Protein AF-A0A8C3S1P1-F1 (afdb_monomer)

Foldseek 3Di:
DVVCVVVDDDQQVVVVCLQPPPFAAAEAEFDDAQLQAPPRHQPPNHDPHGRAQVSVCVVRVDDPVLEFAEEEEAEQWDWADDDGFDQFFDPDPVQVLLQVLVVQADPPPRHGITIGAAEVQVVVSSCVGHVHPYYDYPDPVSCVPPLFGAYFQWWDDPPDIHRHCDPNPPSNRTHGDDTDPSPPDPPPDDPPDDDDDPDPDGRRYYYYD

Solvent-accessible surface area (backbone atoms only — not comparable to full-atom values): 12438 Å² total; per-residue (Å²): 117,78,84,54,56,84,76,64,71,65,58,44,61,53,46,50,49,50,72,70,51,70,96,48,86,43,80,43,82,50,59,79,42,41,58,31,8,53,88,72,25,46,49,90,57,40,47,97,44,66,18,42,59,68,32,52,30,75,73,45,66,44,61,72,89,54,58,49,52,25,34,35,68,39,57,59,43,37,72,45,74,82,75,72,76,59,66,49,55,37,94,49,72,67,18,54,47,51,23,58,72,59,60,37,45,37,91,88,76,62,47,74,35,48,24,21,42,25,49,47,32,60,49,52,50,46,34,73,74,44,60,52,71,46,72,48,79,34,69,59,80,61,55,74,85,52,95,72,74,50,48,29,66,36,38,34,47,95,98,41,81,36,78,61,72,62,62,70,83,51,51,79,68,43,45,63,47,63,71,63,56,93,84,70,73,78,76,82,78,77,82,81,73,79,84,84,79,92,67,97,79,72,64,47,26,34,41,40,56

pLDDT: mean 80.29, std 22.78, range [23.17, 97.56]

Nearest PDB structures (foldseek):
  1j4b-assembly1_A  TM=9.737E-01  e=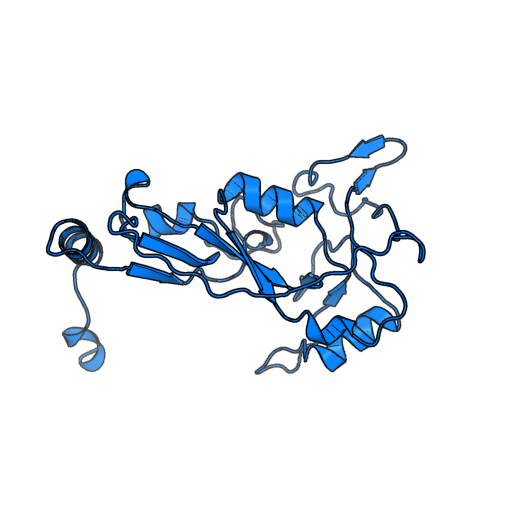7.078E-25  Mus musculus
  2v40-assembly1_A-2  TM=9.750E-01  e=1.210E-23  Homo sapiens
  5i33-assembly1_A  TM=9.768E-01  e=9.712E-19  Cryptococcus neoformans H99
  5i34-assembly1_B  TM=9.693E-01  e=6.051E-18  Cryptococcus neoformans H99
  3r7t-assembly1_A  TM=9.797E-01  e=5.506E-17  Campylobacter jejuni subsp. jejuni NCTC 11168 = ATCC 700819

Organism: Chelydra serpentina (NCBI:txid8475)

InterPro domains:
  IPR001114 Adenylosuccinate synthetase [MF_00011] (1-209)
  IPR001114 Adenylosuccinate synthetase [PF00709] (4-168)
  IPR001114 Adenylosuccinate synthetase [PTHR11846] (4-172)
  IPR001114 Adenylosuccinate synthetase [SM00788] (1-189)
  IPR027417 P-loop containing nucleoside triphosphate hydrolase [SSF52540] (4-169)
  IPR042109 Adenylosuccinate synthetase, domain 1 [G3DSA:3.40.440.10] (3-73)
  IPR042111 Adenylosuccinate synthetase, domain 3 [G3DSA:3.90.170.10] (74-198)

Secondary structure (DSSP, 8-state):
-TTTGGG---HHHHHHHHHHSS---EEEE--S-GGG-TTTSSTTSS-SS--STHHHHHHHT--GGGEEEEEEEEESSEEE-SSS--TTB--SHHHHHHHHHTT-B-TTT-PBPEEE-EEHHHHHHHHHHH--SEEEEE-GGGGTT-S---EE-EEEETTEEE-SPPPTTTGGGPEEE-PPPTT----------------S---SEEEE-

Structure (mmCIF, N/CA/C/O backbone):
data_AF-A0A8C3S1P1-F1
#
_entry.id   AF-A0A8C3S1P1-F1
#
loop_
_atom_site.group_PDB
_atom_site.id
_atom_site.type_symbol
_atom_site.label_atom_id
_atom_site.label_alt_id
_atom_site.label_comp_id
_atom_site.label_asym_id
_atom_site.label_entity_id
_atom_site.label_seq_id
_atom_site.pdbx_PDB_ins_code
_atom_site.Cartn_x
_atom_site.Cartn_y
_atom_site.Cartn_z
_atom_site.occupancy
_atom_site.B_iso_or_equiv
_atom_site.auth_seq_id
_atom_site.auth_comp_id
_atom_site.auth_asym_id
_atom_site.auth_atom_id
_atom_site.pdbx_PDB_model_num
ATOM 1 N N . ALA A 1 1 ? -15.774 28.474 9.587 1.00 60.44 1 ALA A N 1
ATOM 2 C CA . ALA A 1 1 ? -15.945 27.679 10.825 1.00 60.44 1 ALA A CA 1
ATOM 3 C C . ALA A 1 1 ? -17.323 27.005 10.936 1.00 60.44 1 ALA A C 1
ATOM 5 O O . ALA A 1 1 ? -17.370 25.839 11.298 1.00 60.44 1 ALA A O 1
ATOM 6 N N . LEU A 1 2 ? -18.438 27.679 10.604 1.00 70.38 2 LEU A N 1
ATOM 7 C CA . LEU A 1 2 ? -19.799 27.142 10.813 1.00 70.38 2 LEU A CA 1
ATOM 8 C C . LEU A 1 2 ? -20.164 25.887 9.990 1.00 70.38 2 LEU A C 1
ATOM 10 O O . LEU A 1 2 ? -20.960 25.092 10.469 1.00 70.38 2 LEU A O 1
ATOM 14 N N . LEU A 1 3 ? -19.569 25.672 8.809 1.00 90.12 3 LEU A N 1
ATOM 15 C CA . LEU A 1 3 ? -19.918 24.540 7.930 1.00 90.12 3 LEU A CA 1
ATOM 16 C C . LEU A 1 3 ? -19.444 23.169 8.439 1.00 90.12 3 LEU A C 1
ATOM 18 O O . LEU A 1 3 ? -20.088 22.166 8.162 1.00 90.12 3 LEU A O 1
ATOM 22 N N . VAL A 1 4 ? -18.334 23.116 9.182 1.00 93.56 4 VAL A N 1
ATOM 23 C CA . VAL A 1 4 ? -17.761 21.844 9.667 1.00 93.56 4 VAL A CA 1
ATOM 24 C C . VAL A 1 4 ? -18.334 21.468 11.034 1.00 93.56 4 VAL A C 1
ATOM 26 O O . VAL A 1 4 ? -18.426 20.294 11.368 1.00 93.56 4 VAL A O 1
ATOM 29 N N . LYS A 1 5 ? -18.792 22.454 11.818 1.00 93.50 5 LYS A N 1
ATOM 30 C CA . LYS A 1 5 ? -19.313 22.250 13.178 1.00 93.50 5 LYS A CA 1
ATOM 31 C C . LYS A 1 5 ? -20.366 21.125 13.292 1.00 93.50 5 LYS A C 1
ATOM 33 O O . LYS A 1 5 ? -20.263 20.375 14.255 1.00 93.50 5 LYS A O 1
ATOM 38 N N . PRO A 1 6 ? -21.322 20.950 12.355 1.00 95.00 6 PRO A N 1
ATOM 39 C CA . PRO A 1 6 ? -22.323 19.882 12.446 1.00 95.00 6 PRO A CA 1
ATOM 40 C C . PRO A 1 6 ? -21.773 18.461 12.264 1.00 95.00 6 PRO A C 1
ATOM 42 O O . PRO A 1 6 ? -22.448 17.511 12.643 1.00 95.00 6 PRO A O 1
ATOM 45 N N . VAL A 1 7 ? -20.584 18.300 11.670 1.00 94.56 7 VAL A N 1
ATOM 46 C CA . VAL A 1 7 ? -19.981 16.981 11.395 1.00 94.56 7 VAL A CA 1
ATOM 47 C C . VAL A 1 7 ? -18.844 16.623 12.357 1.00 94.56 7 VAL A C 1
ATOM 49 O O . VAL A 1 7 ? -18.338 15.503 12.315 1.00 94.56 7 VAL A O 1
ATOM 52 N N . VAL A 1 8 ? -18.443 17.549 13.236 1.00 95.62 8 VAL A N 1
ATOM 53 C CA . VAL A 1 8 ? -17.445 17.282 14.281 1.00 95.62 8 VAL A CA 1
ATOM 54 C C . VAL A 1 8 ? -18.084 16.471 15.403 1.00 95.62 8 VAL A C 1
ATOM 56 O O . VAL A 1 8 ? -19.147 16.817 15.912 1.00 95.62 8 VAL A O 1
ATOM 59 N N . ARG A 1 9 ? -17.392 15.415 15.824 1.00 96.00 9 ARG A N 1
ATOM 60 C CA . ARG A 1 9 ? -17.743 14.570 16.969 1.00 96.00 9 ARG A CA 1
ATOM 61 C C . ARG A 1 9 ? -16.478 14.013 17.607 1.00 96.00 9 ARG A C 1
ATOM 63 O O . ARG A 1 9 ? -15.417 14.041 16.983 1.00 96.00 9 ARG A O 1
ATOM 70 N N . ASP A 1 10 ? -16.606 13.481 18.816 1.00 97.38 10 ASP A N 1
ATOM 71 C CA . ASP A 1 10 ? -15.544 12.681 19.420 1.00 97.38 10 ASP A CA 1
ATOM 72 C C . ASP A 1 10 ? -15.359 11.390 18.607 1.00 97.38 10 ASP A C 1
ATOM 74 O O . ASP A 1 10 ? -16.264 10.556 18.524 1.00 97.38 10 ASP A O 1
ATOM 78 N N . GLY A 1 11 ? -14.207 11.262 17.946 1.00 96.75 11 GLY A N 1
ATOM 79 C CA . GLY A 1 11 ? -13.914 10.128 17.073 1.00 96.75 11 GLY A CA 1
ATOM 80 C C . GLY A 1 11 ? -13.742 8.813 17.832 1.00 96.75 11 GLY A C 1
ATOM 81 O O . GLY A 1 11 ? -14.206 7.781 17.353 1.00 96.75 11 GLY A O 1
ATOM 82 N N . VAL A 1 12 ? -13.138 8.850 19.023 1.00 97.25 12 VAL A N 1
ATOM 83 C CA . VAL A 1 12 ? -12.859 7.651 19.824 1.00 97.25 12 VAL A CA 1
ATOM 84 C C . VAL A 1 12 ? -14.159 7.085 20.378 1.00 97.25 12 VAL A C 1
ATOM 86 O O . VAL A 1 12 ? -14.427 5.896 20.218 1.00 97.25 12 VAL A O 1
ATOM 89 N N . TYR A 1 13 ? -15.008 7.934 20.962 1.00 96.88 13 TYR A N 1
ATOM 90 C CA . TYR A 1 13 ? -16.316 7.511 21.458 1.00 96.88 13 TYR A CA 1
ATOM 91 C C . TYR A 1 13 ? -17.209 7.009 20.319 1.00 96.88 13 TYR A C 1
ATOM 93 O O . TYR A 1 13 ? -17.817 5.948 20.438 1.00 96.88 13 TYR A O 1
ATOM 101 N N . PHE A 1 14 ? -17.214 7.705 19.176 1.00 95.88 14 PHE A N 1
ATOM 102 C CA . PHE A 1 14 ? -17.955 7.264 17.995 1.00 95.88 14 PHE A CA 1
ATOM 103 C C . PHE A 1 14 ? -17.529 5.864 17.526 1.00 95.88 14 PHE A C 1
ATOM 105 O O . PHE A 1 14 ? -18.382 5.025 17.225 1.00 95.88 14 PHE A O 1
ATOM 112 N N . MET A 1 15 ? -16.221 5.597 17.470 1.00 95.75 15 MET A N 1
ATOM 113 C CA . MET A 1 15 ? -15.704 4.278 17.105 1.00 95.75 15 MET A CA 1
ATOM 114 C C . MET A 1 15 ? -16.027 3.230 18.169 1.00 95.75 15 MET A C 1
ATOM 116 O O . MET A 1 15 ? -16.447 2.128 17.823 1.00 95.75 15 MET A O 1
ATOM 120 N N . TYR A 1 16 ? -15.912 3.569 19.454 1.00 95.06 16 TYR A N 1
ATOM 121 C CA . TYR A 1 16 ? -16.273 2.676 20.552 1.00 95.06 16 TYR A CA 1
ATOM 122 C C . TYR A 1 16 ? -17.744 2.242 20.477 1.00 95.06 16 TYR A C 1
ATOM 124 O O . TYR A 1 16 ? -18.025 1.043 20.521 1.00 95.06 16 TYR A O 1
ATOM 132 N N . GLU A 1 17 ? -18.675 3.181 20.283 1.00 95.25 17 GLU A N 1
ATOM 133 C CA . GLU A 1 17 ? -20.099 2.879 20.093 1.00 95.25 17 GLU A CA 1
ATOM 134 C C . GLU A 1 17 ? -20.350 2.047 18.831 1.00 95.25 17 GLU A C 1
ATOM 136 O O . GLU A 1 17 ? -21.183 1.140 18.835 1.00 95.25 17 GLU A O 1
ATOM 141 N N . ALA A 1 18 ? -19.633 2.330 17.739 1.00 93.81 18 ALA A N 1
ATOM 142 C CA . ALA A 1 18 ? -19.760 1.563 16.505 1.00 93.81 18 ALA A CA 1
ATOM 143 C C . ALA A 1 18 ? -19.292 0.107 16.659 1.00 93.81 18 ALA A C 1
ATOM 145 O O . ALA A 1 18 ? -19.850 -0.767 15.999 1.00 93.81 18 ALA A O 1
ATOM 146 N N . LEU A 1 19 ? -18.304 -0.145 17.522 1.00 93.25 19 LEU A N 1
ATOM 147 C CA . LEU A 1 19 ? -17.751 -1.473 17.792 1.00 93.25 19 LEU A CA 1
ATOM 148 C C . LEU A 1 19 ? -18.575 -2.287 18.803 1.00 93.25 19 LEU A C 1
ATOM 150 O O . LEU A 1 19 ? -18.641 -3.506 18.669 1.00 93.25 19 LEU A O 1
ATOM 154 N N . HIS A 1 20 ? -19.176 -1.637 19.806 1.00 92.62 20 HIS A N 1
ATOM 155 C CA . HIS A 1 20 ? -19.859 -2.309 20.928 1.00 92.62 20 HIS A CA 1
ATOM 156 C C . HIS A 1 20 ? -21.391 -2.244 20.862 1.00 92.62 20 HIS A C 1
ATOM 158 O O . HIS A 1 20 ? -22.068 -2.901 21.651 1.00 92.62 20 HIS A O 1
ATOM 164 N N . GLY A 1 21 ? -21.941 -1.428 19.962 1.00 89.50 21 GLY A N 1
ATOM 165 C CA . GLY A 1 21 ? -23.376 -1.326 19.729 1.00 89.50 21 GLY A CA 1
ATOM 166 C C . GLY A 1 21 ? -23.921 -2.481 18.888 1.00 89.50 21 GLY A C 1
ATOM 167 O O . GLY A 1 21 ? -23.481 -3.626 18.976 1.00 89.50 21 GLY A O 1
ATOM 168 N N . SER A 1 22 ? -24.906 -2.182 18.039 1.00 88.00 22 SER A N 1
ATOM 169 C CA . SER A 1 22 ? -25.387 -3.165 17.068 1.00 88.00 22 SER A CA 1
ATOM 170 C C . SER A 1 22 ? -24.262 -3.583 16.107 1.00 88.00 22 SER A C 1
ATOM 172 O O . SER A 1 22 ? -23.431 -2.742 15.755 1.00 88.00 22 SER A O 1
ATOM 174 N N . PRO A 1 23 ? -24.236 -4.848 15.644 1.00 83.19 23 PRO A N 1
ATOM 175 C CA . PRO A 1 23 ? -23.216 -5.317 14.713 1.00 83.19 23 PRO A CA 1
ATOM 176 C C . PRO A 1 23 ? -23.131 -4.428 13.469 1.00 83.19 23 PRO A C 1
ATOM 178 O O . PRO A 1 23 ? -24.100 -4.283 12.719 1.00 83.19 23 PRO A O 1
ATOM 181 N N . LYS A 1 24 ? -21.956 -3.836 13.245 1.00 89.75 24 LYS A N 1
ATOM 182 C CA . LYS A 1 24 ? -21.644 -3.004 12.079 1.00 89.75 24 LYS A CA 1
ATOM 183 C C . LYS A 1 24 ? -20.445 -3.576 11.340 1.00 89.75 24 LYS A C 1
ATOM 185 O O . LYS A 1 24 ? -19.565 -4.179 11.939 1.00 89.75 24 LYS A O 1
ATOM 190 N N . LYS A 1 25 ? -20.408 -3.359 10.026 1.00 92.94 25 LYS A N 1
ATOM 191 C CA . LYS A 1 25 ? -19.225 -3.623 9.202 1.00 92.94 25 LYS A CA 1
ATOM 192 C C . LYS A 1 25 ? -18.515 -2.301 8.965 1.00 92.94 25 LYS A C 1
ATOM 194 O O . LYS A 1 25 ? -19.110 -1.389 8.392 1.00 92.94 25 LYS A O 1
ATOM 199 N N . ILE A 1 26 ? -17.274 -2.198 9.420 1.00 95.00 26 ILE A N 1
ATOM 200 C CA . ILE A 1 26 ? -16.452 -0.997 9.282 1.00 95.00 26 ILE A CA 1
ATOM 201 C C . ILE A 1 26 ? -15.322 -1.313 8.305 1.00 95.00 26 ILE A C 1
ATOM 203 O O . ILE A 1 26 ? -14.584 -2.277 8.496 1.00 95.00 26 ILE A O 1
ATOM 207 N N . LEU A 1 27 ? -15.192 -0.500 7.259 1.00 96.62 27 LEU A N 1
ATOM 208 C CA . LEU A 1 27 ? -14.068 -0.550 6.330 1.00 96.62 27 LEU A CA 1
ATOM 209 C C . LEU A 1 27 ? -13.193 0.679 6.555 1.00 96.62 27 LEU A C 1
ATOM 211 O O . LEU A 1 27 ? -13.703 1.798 6.592 1.00 96.62 27 LEU A O 1
ATOM 215 N N . ILE A 1 28 ? -11.892 0.457 6.690 1.00 96.75 28 ILE A N 1
ATOM 216 C CA . ILE A 1 28 ? -10.893 1.507 6.839 1.00 96.75 28 ILE A CA 1
ATOM 217 C C . ILE A 1 28 ? -10.066 1.570 5.566 1.00 96.75 28 ILE A C 1
ATOM 219 O O . ILE A 1 28 ? -9.477 0.577 5.138 1.00 96.75 28 ILE A O 1
ATOM 223 N N . GLU A 1 29 ? -10.016 2.764 4.993 1.00 97.31 29 GLU A N 1
ATOM 224 C CA . GLU A 1 29 ? -9.145 3.095 3.877 1.00 97.31 29 GLU A CA 1
ATOM 225 C C . GLU A 1 29 ? -7.788 3.560 4.413 1.00 97.31 29 GLU A C 1
ATOM 227 O O . GLU A 1 29 ? -7.693 4.579 5.102 1.00 97.31 29 GLU A O 1
ATOM 232 N N . GLY A 1 30 ? -6.736 2.797 4.122 1.00 94.00 30 GLY A N 1
ATOM 233 C CA . GLY A 1 30 ? -5.364 3.213 4.369 1.00 94.00 30 GLY A CA 1
ATOM 234 C C . GLY A 1 30 ? -4.944 4.331 3.420 1.00 94.00 30 GLY A C 1
ATOM 235 O O . GLY A 1 30 ? -5.351 4.386 2.260 1.00 94.00 30 GLY A O 1
ATOM 236 N N . ALA A 1 31 ? -4.097 5.227 3.919 1.00 92.44 31 ALA A N 1
ATOM 237 C CA . ALA A 1 31 ? -3.474 6.262 3.108 1.00 92.44 31 ALA A CA 1
ATOM 238 C C . ALA A 1 31 ? -2.055 5.843 2.710 1.00 92.44 31 ALA A C 1
ATOM 240 O O . ALA A 1 31 ? -1.273 5.385 3.545 1.00 92.44 31 ALA A O 1
ATOM 241 N N . ASN A 1 32 ? -1.697 6.102 1.450 1.00 93.75 32 ASN A N 1
ATOM 242 C CA . ASN A 1 32 ? -0.411 5.736 0.852 1.00 93.75 32 ASN A CA 1
ATOM 243 C C . ASN A 1 32 ? -0.157 4.212 0.923 1.00 93.75 32 ASN A C 1
ATOM 245 O O . ASN A 1 32 ? -1.098 3.435 0.909 1.00 93.75 32 ASN A O 1
ATOM 249 N N . ALA A 1 33 ? 1.107 3.781 0.887 1.00 93.88 33 ALA A N 1
ATOM 250 C CA . ALA A 1 33 ? 1.498 2.372 0.874 1.00 93.88 33 ALA A CA 1
ATOM 251 C C . ALA A 1 33 ? 2.555 2.104 1.950 1.00 93.88 33 ALA A C 1
ATOM 253 O O . ALA A 1 33 ? 3.283 3.022 2.334 1.00 93.88 33 ALA A O 1
ATOM 254 N N . ALA A 1 34 ? 2.716 0.843 2.359 1.00 93.50 34 ALA A N 1
ATOM 255 C CA . ALA A 1 34 ? 3.641 0.433 3.424 1.00 93.50 34 ALA A CA 1
ATOM 256 C C . ALA A 1 34 ? 5.082 0.964 3.255 1.00 93.50 34 ALA A C 1
ATOM 258 O O . ALA A 1 34 ? 5.703 1.389 4.220 1.00 93.50 34 ALA A O 1
ATOM 259 N N . LEU A 1 35 ? 5.612 1.031 2.026 1.00 92.06 35 LEU A N 1
ATOM 260 C CA . LEU A 1 35 ? 6.971 1.546 1.780 1.00 92.06 35 LEU A CA 1
ATOM 261 C C . LEU A 1 35 ? 7.121 3.077 1.894 1.00 92.06 35 LEU A C 1
ATOM 263 O O . LEU A 1 35 ? 8.232 3.605 1.755 1.00 92.06 35 LEU A O 1
ATOM 267 N N . LEU A 1 36 ? 6.019 3.791 2.112 1.00 94.06 36 LEU A N 1
ATOM 268 C CA . LEU A 1 36 ? 5.994 5.214 2.436 1.00 94.06 36 LEU A CA 1
ATOM 269 C C . LEU A 1 36 ? 5.746 5.459 3.927 1.00 94.06 36 LEU A C 1
ATOM 271 O O . LEU A 1 36 ? 5.704 6.619 4.313 1.00 94.06 36 LEU A O 1
ATOM 275 N N . ASP A 1 37 ? 5.609 4.416 4.744 1.00 95.44 37 ASP A N 1
ATOM 276 C CA . ASP A 1 37 ? 5.463 4.536 6.194 1.00 95.44 37 ASP A CA 1
ATOM 277 C C . ASP A 1 37 ? 6.687 5.228 6.822 1.00 95.44 37 ASP A C 1
ATOM 279 O O . ASP A 1 37 ? 7.819 5.041 6.364 1.00 95.44 37 ASP A O 1
ATOM 283 N N . ILE A 1 38 ? 6.464 6.040 7.855 1.00 95.19 38 ILE A N 1
ATOM 284 C CA . ILE A 1 38 ? 7.529 6.786 8.534 1.00 95.19 38 ILE A CA 1
ATOM 285 C C . ILE A 1 38 ? 8.574 5.877 9.200 1.00 95.19 38 ILE A C 1
ATOM 287 O O . ILE A 1 38 ? 9.763 6.198 9.157 1.00 95.19 38 ILE A O 1
ATOM 291 N N . ASP A 1 39 ? 8.151 4.740 9.754 1.00 94.06 39 ASP A N 1
ATOM 292 C CA . ASP A 1 39 ? 9.010 3.824 10.509 1.00 94.06 39 ASP A CA 1
ATOM 293 C C . ASP A 1 39 ? 9.523 2.676 9.636 1.00 94.06 39 ASP A C 1
ATOM 295 O O . ASP A 1 39 ? 10.677 2.260 9.744 1.00 94.06 39 ASP A O 1
ATOM 299 N N . PHE A 1 40 ? 8.663 2.170 8.749 1.00 93.56 40 PHE A N 1
ATOM 300 C CA . PHE A 1 40 ? 8.925 0.945 7.984 1.00 93.56 40 PHE A CA 1
ATOM 301 C C . PHE A 1 40 ? 9.153 1.177 6.488 1.00 93.56 40 PHE A C 1
ATOM 303 O O . PHE A 1 40 ? 9.342 0.231 5.723 1.00 93.56 40 PHE A O 1
ATOM 310 N N . GLY A 1 41 ? 9.088 2.430 6.040 1.00 89.94 41 GLY A N 1
ATOM 311 C CA . GLY A 1 41 ? 9.173 2.764 4.630 1.00 89.94 41 GLY A CA 1
ATOM 312 C C . GLY A 1 41 ? 10.598 2.803 4.084 1.00 89.94 41 GLY A C 1
ATOM 313 O O . GLY A 1 41 ? 11.513 2.133 4.543 1.00 89.94 41 GLY A O 1
ATOM 314 N N . THR A 1 42 ? 10.825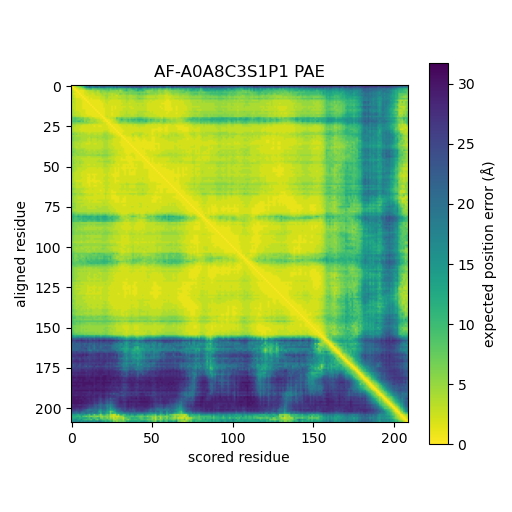 3.639 3.072 1.00 88.12 42 THR A N 1
ATOM 315 C CA . THR A 1 42 ? 12.155 3.889 2.482 1.00 88.12 42 THR A CA 1
ATOM 316 C C . THR A 1 42 ? 12.709 5.270 2.852 1.00 88.12 42 THR A C 1
ATOM 318 O O . THR A 1 42 ? 13.121 6.050 1.993 1.00 88.12 42 THR A O 1
ATOM 321 N N . TYR A 1 43 ? 12.705 5.575 4.152 1.00 87.69 43 TYR A N 1
ATOM 322 C CA . TYR A 1 43 ? 13.292 6.752 4.798 1.00 87.69 43 TYR A CA 1
ATOM 323 C C . TYR A 1 43 ? 14.659 7.123 4.196 1.00 87.69 43 TYR A C 1
ATOM 325 O O . TYR A 1 43 ? 15.504 6.244 3.985 1.00 87.69 43 TYR A O 1
ATOM 333 N N . PRO A 1 44 ? 14.899 8.419 3.921 1.00 91.25 44 PRO A N 1
ATOM 334 C CA . PRO A 1 44 ? 14.037 9.565 4.250 1.00 91.25 44 PRO A CA 1
ATOM 335 C C . PRO A 1 44 ? 12.903 9.828 3.243 1.00 91.25 44 PRO A C 1
ATOM 337 O O . PRO A 1 44 ? 12.202 10.826 3.355 1.00 91.25 44 PRO A O 1
ATOM 340 N N . PHE A 1 45 ? 12.707 8.968 2.241 1.00 90.50 45 PHE A N 1
ATOM 341 C CA . PHE A 1 45 ? 11.747 9.186 1.152 1.00 90.50 45 PHE A CA 1
ATOM 342 C C . PHE A 1 45 ? 10.376 8.572 1.464 1.00 90.50 45 PHE A C 1
ATOM 344 O O . PHE A 1 45 ? 9.904 7.683 0.753 1.00 90.50 45 PHE A O 1
ATOM 351 N N . VAL A 1 46 ? 9.776 9.035 2.558 1.00 93.12 46 VAL A N 1
ATOM 352 C CA . VAL A 1 46 ? 8.534 8.523 3.160 1.00 93.12 46 VAL A CA 1
ATOM 353 C C . VAL A 1 46 ? 7.569 9.668 3.468 1.00 93.12 46 VAL A C 1
ATOM 355 O O . VAL A 1 46 ? 7.931 10.839 3.341 1.00 93.12 46 VAL A O 1
ATOM 358 N N . THR A 1 47 ? 6.332 9.343 3.843 1.00 93.88 47 THR A N 1
ATOM 359 C CA . THR A 1 47 ? 5.426 10.304 4.483 1.00 93.88 47 THR A CA 1
ATOM 360 C C . THR A 1 47 ? 5.718 10.388 5.984 1.00 93.88 47 THR A C 1
ATOM 362 O O . THR A 1 47 ? 6.420 9.553 6.544 1.00 93.88 47 THR A O 1
ATOM 365 N N . SER A 1 48 ? 5.184 11.410 6.648 1.00 95.56 48 SER A N 1
ATOM 366 C CA . SER A 1 48 ? 5.323 11.639 8.090 1.00 95.56 48 SER 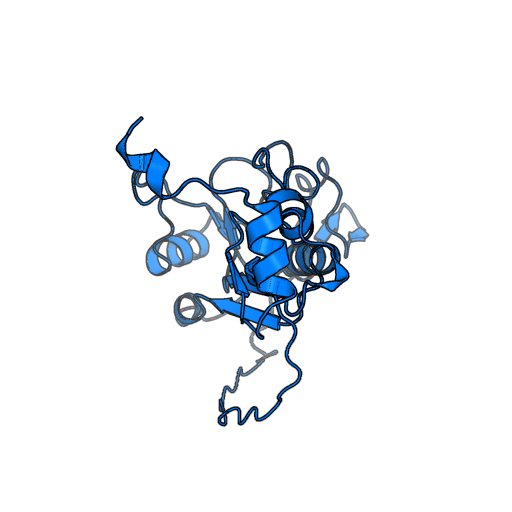A CA 1
ATOM 367 C C . SER A 1 48 ? 4.247 10.927 8.922 1.00 95.56 48 SER A C 1
ATOM 369 O O . SER A 1 48 ? 3.885 11.407 9.993 1.00 95.56 48 SER A O 1
ATOM 371 N N . SER A 1 49 ? 3.670 9.845 8.405 1.00 95.44 49 SER A N 1
ATOM 372 C CA . SER A 1 49 ? 2.558 9.118 9.021 1.00 95.44 49 SER A CA 1
ATOM 373 C C . SER A 1 49 ? 2.768 7.613 8.918 1.00 95.44 49 SER A C 1
ATOM 375 O O . SER A 1 49 ? 3.482 7.141 8.031 1.00 95.44 49 SER A O 1
ATOM 377 N N . ASN A 1 50 ? 2.097 6.859 9.786 1.00 97.06 50 ASN A N 1
ATOM 378 C CA . ASN A 1 50 ? 2.035 5.410 9.660 1.00 97.06 50 ASN A CA 1
ATOM 379 C C . ASN A 1 50 ? 0.986 5.025 8.611 1.00 97.06 50 ASN A C 1
ATOM 381 O O . ASN A 1 50 ? -0.186 5.379 8.722 1.00 97.06 50 ASN A O 1
ATOM 385 N N . CYS A 1 51 ? 1.436 4.316 7.583 1.00 96.62 51 CYS A N 1
ATOM 386 C CA . CYS A 1 51 ? 0.632 3.808 6.468 1.00 96.62 51 CYS A CA 1
ATOM 387 C C . CYS A 1 51 ? 0.340 2.311 6.612 1.00 96.62 51 CYS A C 1
ATOM 389 O O . CYS A 1 51 ? -0.266 1.700 5.739 1.00 96.62 51 CYS A O 1
ATOM 391 N N . THR A 1 52 ? 0.827 1.712 7.692 1.00 97.19 52 THR A N 1
ATOM 392 C CA . THR A 1 52 ? 0.669 0.301 8.026 1.00 97.19 52 THR A CA 1
ATOM 393 C C . THR A 1 52 ? -0.526 0.081 8.954 1.00 97.19 52 THR A C 1
ATOM 395 O O . THR A 1 52 ? -1.099 1.032 9.491 1.00 97.19 52 THR A O 1
ATOM 398 N N . VAL A 1 53 ? -0.907 -1.180 9.177 1.00 97.06 53 VAL A N 1
ATOM 399 C CA . VAL A 1 53 ? -2.066 -1.573 9.996 1.00 97.06 53 VAL A CA 1
ATOM 400 C C . VAL A 1 53 ? -2.021 -0.985 11.411 1.00 97.06 53 VAL A C 1
ATOM 402 O O . VAL A 1 53 ? -3.062 -0.675 11.978 1.00 97.06 53 VAL A O 1
ATOM 405 N N . GLY A 1 54 ? -0.830 -0.733 11.966 1.00 96.81 54 GLY A N 1
ATOM 406 C CA . GLY A 1 54 ? -0.683 -0.060 13.262 1.00 96.81 54 GLY A CA 1
ATOM 407 C C . GLY A 1 54 ? -1.288 1.351 13.291 1.00 96.81 54 GLY A C 1
ATOM 408 O O . GLY A 1 54 ? -1.817 1.771 14.321 1.00 96.81 54 GLY A O 1
ATOM 409 N N . GLY A 1 55 ? -1.293 2.047 12.148 1.00 97.12 55 GLY A N 1
ATOM 410 C CA . GLY A 1 55 ? -1.923 3.357 11.972 1.00 97.12 55 GLY A CA 1
ATOM 411 C C . GLY A 1 55 ? -3.443 3.337 12.155 1.00 97.12 55 GLY A C 1
ATOM 412 O O . GLY A 1 55 ? -4.027 4.355 12.517 1.00 97.12 55 GLY A O 1
ATOM 413 N N . VAL A 1 56 ? -4.092 2.179 11.986 1.00 97.25 56 VAL A N 1
ATOM 414 C CA . VAL A 1 56 ? -5.518 2.006 12.304 1.00 97.25 56 VAL A CA 1
ATOM 415 C C . VAL A 1 56 ? -5.758 2.206 13.796 1.00 97.25 56 VAL A C 1
ATOM 417 O O . VAL A 1 56 ? -6.648 2.964 14.186 1.00 97.25 56 VAL A O 1
ATOM 420 N N . CYS A 1 57 ? -4.951 1.550 14.632 1.00 97.19 57 CYS A N 1
ATOM 421 C CA . CYS A 1 57 ? -5.099 1.624 16.081 1.00 97.19 57 CYS A CA 1
ATOM 422 C C . CYS A 1 57 ? -4.878 3.054 16.576 1.00 97.19 57 CYS A C 1
ATOM 424 O O . CYS A 1 57 ? -5.709 3.607 17.296 1.00 97.19 57 CYS A O 1
ATOM 426 N N . THR A 1 58 ? -3.766 3.666 16.164 1.00 97.38 58 THR A N 1
ATOM 427 C CA . THR A 1 58 ? -3.372 5.001 16.628 1.00 97.38 58 THR A CA 1
ATOM 428 C C . THR A 1 58 ? -4.225 6.112 16.01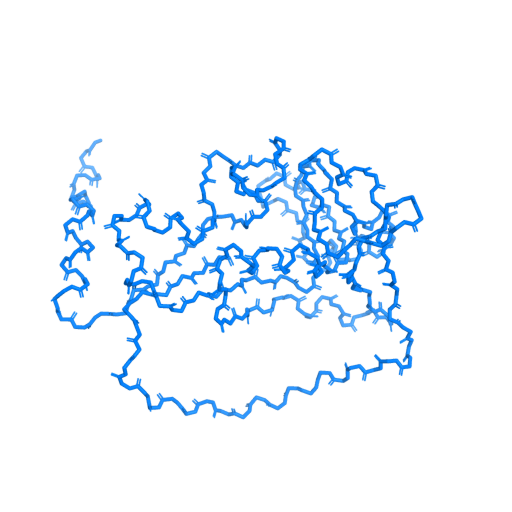7 1.00 97.38 58 THR A C 1
ATOM 430 O O . THR A 1 58 ? -4.502 7.098 16.693 1.00 97.38 58 THR A O 1
ATOM 433 N N . GLY A 1 59 ? -4.685 5.950 14.773 1.00 96.94 59 GLY A N 1
ATOM 434 C CA . GLY A 1 59 ? -5.492 6.940 14.059 1.00 96.94 59 GLY A CA 1
ATOM 435 C C . GLY A 1 59 ? -6.973 6.953 14.442 1.00 96.94 59 GLY A C 1
ATOM 436 O O . GLY A 1 59 ? -7.601 8.008 14.371 1.00 96.94 59 GLY A O 1
ATOM 437 N N . LEU A 1 60 ? -7.538 5.813 14.858 1.00 96.94 60 LEU A N 1
ATOM 438 C CA . LEU A 1 60 ? -8.965 5.694 15.200 1.00 96.94 60 LEU A CA 1
ATOM 439 C C . LEU A 1 60 ? -9.241 5.452 16.690 1.00 96.94 60 LEU A C 1
ATOM 441 O O . LEU A 1 60 ? -10.403 5.467 17.094 1.00 96.94 60 LEU A O 1
ATOM 445 N N . GLY A 1 61 ? -8.212 5.211 17.508 1.00 96.62 61 GLY A N 1
ATOM 446 C CA . GLY A 1 61 ? -8.386 4.857 18.921 1.00 96.62 61 GLY A CA 1
ATOM 447 C C . GLY A 1 61 ? -9.022 3.478 19.119 1.00 96.62 61 GLY A C 1
ATOM 448 O O . GLY A 1 61 ? -9.746 3.258 20.087 1.00 96.62 61 GLY A O 1
ATOM 449 N N . VAL A 1 62 ? -8.784 2.559 18.182 1.00 95.25 62 VAL A N 1
ATOM 450 C CA . VAL A 1 62 ? -9.328 1.195 18.193 1.00 95.25 62 VAL A CA 1
ATOM 451 C C . VAL A 1 62 ? -8.257 0.238 18.714 1.00 95.25 62 VAL A C 1
ATOM 453 O O . VAL A 1 62 ? -7.111 0.322 18.270 1.00 95.25 62 VAL A O 1
ATOM 456 N N . PRO A 1 63 ? -8.574 -0.678 19.644 1.00 95.81 63 PRO A N 1
ATOM 457 C CA . PRO A 1 63 ? -7.575 -1.608 20.137 1.00 95.81 63 PRO A CA 1
ATOM 458 C C . PRO A 1 63 ? -7.357 -2.745 19.114 1.00 95.81 63 PRO A C 1
ATOM 460 O O . PRO A 1 63 ? -8.277 -3.105 18.372 1.00 95.81 63 PRO A O 1
ATOM 463 N N . PRO A 1 64 ? -6.149 -3.330 19.048 1.00 95.69 64 PRO A N 1
ATOM 464 C CA . PRO A 1 64 ? -5.749 -4.222 17.957 1.00 95.69 64 PRO A CA 1
ATOM 465 C C . PRO A 1 64 ? -6.636 -5.466 17.811 1.00 95.69 64 PRO A C 1
ATOM 467 O O . PRO A 1 64 ? -6.856 -5.922 16.696 1.00 95.69 64 PRO A O 1
ATOM 470 N N . GLN A 1 65 ? -7.214 -5.981 18.901 1.00 95.06 65 GLN A N 1
ATOM 471 C CA . GLN A 1 65 ? -8.127 -7.131 18.871 1.00 95.06 65 GLN A CA 1
ATOM 472 C C . GLN A 1 65 ? -9.435 -6.886 18.102 1.00 95.06 65 GLN A C 1
ATOM 474 O O . GLN A 1 65 ? -10.161 -7.833 17.812 1.00 95.06 65 GLN A O 1
ATOM 479 N N . ASN A 1 66 ? -9.771 -5.629 17.799 1.00 94.88 66 ASN A N 1
ATOM 480 C CA . ASN A 1 66 ? -10.939 -5.291 16.990 1.00 94.88 66 ASN A CA 1
ATOM 481 C C . ASN A 1 66 ? -10.630 -5.232 15.487 1.00 94.88 66 ASN A C 1
ATOM 483 O O . ASN A 1 66 ? -11.566 -5.106 14.695 1.00 94.88 66 ASN A O 1
ATOM 487 N N . ILE A 1 67 ? -9.357 -5.334 15.089 1.00 95.06 67 ILE A N 1
ATOM 488 C CA . ILE A 1 67 ? -8.952 -5.431 13.686 1.00 95.06 67 ILE A CA 1
ATOM 489 C C . ILE A 1 67 ? -9.137 -6.874 13.221 1.00 95.06 67 ILE A C 1
ATOM 491 O O . ILE A 1 67 ? -8.647 -7.813 13.841 1.00 95.06 67 ILE A O 1
ATOM 495 N N . GLY A 1 68 ? -9.880 -7.030 12.131 1.00 94.50 68 GLY A N 1
ATOM 496 C CA . GLY A 1 68 ? -10.178 -8.305 11.506 1.00 94.50 68 GLY A CA 1
ATOM 497 C C . GLY A 1 68 ? -9.336 -8.561 10.269 1.00 94.50 68 GLY A C 1
ATOM 498 O O . GLY A 1 68 ? -8.146 -8.840 10.345 1.00 94.50 68 GLY A O 1
ATOM 499 N N . GLU A 1 69 ? -9.989 -8.492 9.111 1.00 96.25 69 GLU A N 1
ATOM 500 C CA . GLU A 1 69 ? -9.346 -8.752 7.825 1.00 96.25 69 GLU A CA 1
ATOM 501 C C . GLU A 1 69 ? -8.512 -7.546 7.382 1.00 96.25 69 GLU A C 1
ATOM 503 O O . GLU A 1 69 ? -8.970 -6.401 7.430 1.00 96.25 69 GLU A O 1
ATOM 508 N N . VAL A 1 70 ? -7.296 -7.813 6.916 1.00 97.00 70 VAL A N 1
ATOM 509 C CA . VAL A 1 70 ? -6.362 -6.803 6.413 1.00 97.00 70 VAL A CA 1
ATOM 510 C C . VAL A 1 70 ? -6.012 -7.171 4.979 1.00 97.00 70 VAL A C 1
ATOM 512 O O . VAL A 1 70 ? -5.363 -8.185 4.723 1.00 97.00 70 VAL A O 1
ATOM 515 N N . TYR A 1 71 ? -6.457 -6.365 4.027 1.00 96.81 71 TYR A N 1
ATOM 516 C CA . TYR A 1 71 ? -6.248 -6.608 2.608 1.00 96.81 71 TYR A CA 1
ATOM 517 C C . TYR A 1 71 ? -5.066 -5.782 2.101 1.00 96.81 71 TYR A C 1
ATOM 519 O O . TYR A 1 71 ? -5.091 -4.554 2.173 1.00 96.81 71 TYR A O 1
ATOM 527 N N . GLY A 1 72 ? -4.057 -6.456 1.551 1.00 97.06 72 GLY A N 1
ATOM 528 C CA . GLY A 1 72 ? -2.942 -5.800 0.869 1.00 97.06 72 GLY A CA 1
ATOM 529 C C . GLY A 1 72 ? -3.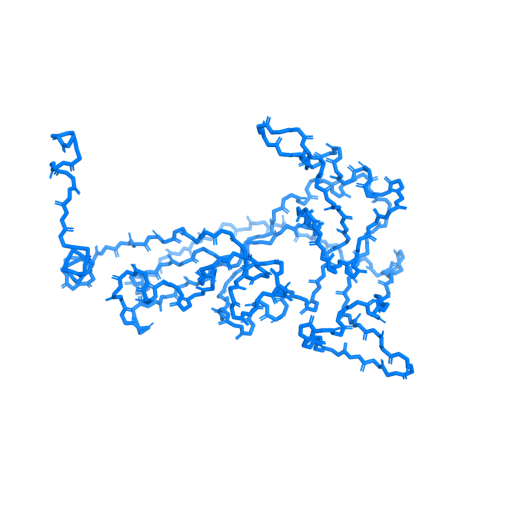300 -5.480 -0.582 1.00 97.06 72 GLY A C 1
ATOM 530 O O . GLY A 1 72 ? -3.549 -6.398 -1.369 1.00 97.06 72 GLY A O 1
ATOM 531 N N . VAL A 1 73 ? -3.312 -4.205 -0.968 1.00 97.12 73 VAL A N 1
ATOM 532 C CA . VAL A 1 73 ? -3.554 -3.790 -2.359 1.00 97.12 73 VAL A CA 1
ATOM 533 C C . VAL A 1 73 ? -2.229 -3.738 -3.109 1.00 97.12 73 VAL A C 1
ATOM 535 O O . VAL A 1 73 ? -1.363 -2.903 -2.854 1.00 97.12 73 VAL A O 1
ATOM 538 N N . VAL A 1 74 ? -2.067 -4.636 -4.076 1.00 96.44 74 VAL A N 1
ATOM 539 C CA . VAL A 1 74 ? -0.806 -4.837 -4.793 1.00 96.44 74 VAL A CA 1
ATOM 540 C C . VAL A 1 74 ? -1.034 -4.573 -6.272 1.00 96.44 74 VAL A C 1
ATOM 542 O O . VAL A 1 74 ? -1.987 -5.067 -6.865 1.00 96.44 74 VAL A O 1
ATOM 545 N N . LYS A 1 75 ? -0.165 -3.788 -6.904 1.00 97.31 75 LYS A N 1
ATOM 546 C CA . LYS A 1 75 ? -0.145 -3.685 -8.368 1.00 97.31 75 LYS A CA 1
ATOM 547 C C . LYS A 1 75 ? 0.639 -4.855 -8.955 1.00 97.31 75 LYS A C 1
ATOM 549 O O . LYS A 1 75 ? 1.637 -5.268 -8.375 1.00 97.31 75 LYS A O 1
ATOM 554 N N . ALA A 1 76 ? 0.255 -5.320 -10.140 1.00 95.06 76 ALA A N 1
ATOM 555 C CA . ALA A 1 76 ? 0.969 -6.368 -10.873 1.00 95.06 76 ALA A CA 1
ATOM 556 C C . ALA A 1 76 ? 2.411 -5.982 -11.272 1.00 95.06 76 ALA A C 1
ATOM 558 O O . ALA A 1 76 ? 3.204 -6.836 -11.651 1.00 95.06 76 ALA A O 1
ATOM 559 N N . TYR A 1 77 ? 2.766 -4.703 -11.154 1.00 96.44 77 TYR A N 1
ATOM 560 C CA . TYR A 1 77 ? 4.103 -4.151 -11.344 1.00 96.44 77 TYR A CA 1
ATOM 561 C C . TYR A 1 77 ? 4.327 -3.006 -10.346 1.00 96.44 77 TYR A C 1
ATOM 563 O O . TYR A 1 77 ? 3.380 -2.429 -9.806 1.00 96.44 77 TYR A O 1
ATOM 571 N N . THR A 1 78 ? 5.579 -2.648 -10.081 1.00 96.12 78 THR A N 1
ATOM 572 C CA . THR A 1 78 ? 5.913 -1.653 -9.055 1.00 96.12 78 THR A CA 1
ATOM 573 C C . THR A 1 78 ? 5.976 -0.253 -9.660 1.00 96.12 78 THR A C 1
ATOM 575 O O . THR A 1 78 ? 6.478 -0.053 -10.766 1.00 96.12 78 THR A O 1
ATOM 578 N N . THR A 1 79 ? 5.512 0.753 -8.915 1.00 96.19 79 THR A N 1
ATOM 579 C CA . THR A 1 79 ? 5.626 2.163 -9.315 1.00 96.19 79 THR A CA 1
ATOM 580 C C . THR A 1 79 ? 6.111 3.025 -8.164 1.00 96.19 79 THR A C 1
ATOM 582 O O . THR A 1 79 ? 5.651 2.843 -7.038 1.00 96.19 79 THR A O 1
ATOM 585 N N . ARG A 1 80 ? 6.960 4.018 -8.441 1.00 93.50 80 ARG A N 1
ATOM 586 C CA . ARG A 1 80 ? 7.463 4.964 -7.436 1.00 93.50 80 ARG A CA 1
ATOM 587 C C . ARG A 1 80 ? 7.400 6.399 -7.946 1.00 93.50 80 ARG A C 1
ATOM 589 O O . ARG A 1 80 ? 7.779 6.693 -9.079 1.00 93.50 80 ARG A O 1
ATOM 596 N N . VAL A 1 81 ? 6.955 7.317 -7.092 1.00 89.88 81 VAL A N 1
ATOM 597 C CA . VAL A 1 81 ? 7.044 8.762 -7.345 1.00 89.88 81 VAL A CA 1
ATOM 598 C C . VAL A 1 81 ? 8.291 9.313 -6.664 1.00 89.88 81 VAL A C 1
ATOM 600 O O . VAL A 1 81 ? 8.584 8.976 -5.522 1.00 89.88 81 VAL A O 1
ATOM 603 N N . GLY A 1 82 ? 9.000 10.203 -7.356 1.00 85.12 82 GLY A N 1
ATOM 604 C CA . GLY A 1 82 ? 10.124 10.929 -6.779 1.00 85.12 82 GLY A CA 1
ATOM 605 C C . GLY A 1 82 ? 11.401 10.100 -6.638 1.00 85.12 82 GLY A C 1
ATOM 606 O O . GLY A 1 82 ? 11.624 9.099 -7.326 1.00 85.12 82 GLY A O 1
ATOM 607 N N . ILE A 1 83 ? 12.276 10.593 -5.768 1.00 82.62 83 ILE A N 1
ATOM 608 C CA . ILE A 1 83 ? 13.610 10.043 -5.531 1.00 82.62 83 ILE A CA 1
ATOM 609 C C . ILE A 1 83 ? 13.570 8.866 -4.543 1.00 82.62 83 ILE A C 1
ATOM 611 O O . ILE A 1 83 ? 12.561 8.594 -3.889 1.00 82.62 83 ILE A O 1
ATOM 615 N N . GLY A 1 84 ? 14.678 8.134 -4.472 1.00 81.88 84 GLY A N 1
ATOM 616 C CA . GLY A 1 84 ? 14.852 6.981 -3.592 1.00 81.88 84 GLY A CA 1
ATOM 617 C C . GLY A 1 84 ? 15.100 5.682 -4.347 1.00 81.88 84 GLY A C 1
ATOM 618 O O . GLY A 1 84 ? 14.917 5.602 -5.565 1.00 81.88 84 GLY A O 1
ATOM 619 N N . ALA A 1 85 ? 15.565 4.673 -3.615 1.00 83.44 85 ALA A N 1
ATOM 620 C CA . ALA A 1 85 ? 15.960 3.403 -4.201 1.00 83.44 85 ALA A CA 1
ATOM 621 C C . ALA A 1 85 ? 14.760 2.675 -4.824 1.00 83.44 85 ALA A C 1
ATOM 623 O O . ALA A 1 85 ? 13.647 2.703 -4.288 1.00 83.44 85 ALA A O 1
ATOM 624 N N . PHE A 1 86 ? 14.997 2.041 -5.969 1.00 88.75 86 PHE A N 1
ATOM 625 C CA . PHE A 1 86 ? 13.989 1.263 -6.675 1.00 88.75 86 PHE A CA 1
ATOM 626 C C . PHE A 1 86 ? 14.670 0.081 -7.385 1.00 88.75 86 PHE A C 1
ATOM 628 O O . PHE A 1 86 ? 15.050 0.199 -8.546 1.00 88.75 86 PHE A O 1
ATOM 635 N N . PRO A 1 87 ? 14.874 -1.046 -6.678 1.00 86.94 87 PRO A N 1
ATOM 636 C CA . PRO A 1 87 ? 15.687 -2.160 -7.174 1.00 86.94 87 PRO A CA 1
ATOM 637 C C . PRO A 1 87 ? 15.203 -2.783 -8.488 1.00 86.94 87 PRO A C 1
ATOM 639 O O . PRO A 1 87 ? 16.019 -3.263 -9.269 1.00 86.94 87 PRO A O 1
ATOM 642 N N . THR A 1 88 ? 13.891 -2.773 -8.735 1.00 89.50 88 THR A N 1
ATOM 643 C CA . THR A 1 88 ? 13.278 -3.362 -9.935 1.00 89.50 88 THR A CA 1
ATOM 644 C C . THR A 1 88 ? 12.954 -2.347 -11.027 1.00 89.50 88 THR A C 1
ATOM 646 O O . THR A 1 88 ? 12.296 -2.702 -12.010 1.00 89.50 88 THR A O 1
ATOM 649 N N . GLU A 1 89 ? 13.402 -1.096 -10.881 1.00 94.06 89 GLU A N 1
ATOM 650 C CA . GLU A 1 89 ? 13.145 -0.040 -11.859 1.00 94.06 89 GLU A CA 1
ATOM 651 C C . GLU A 1 89 ? 13.618 -0.443 -13.258 1.00 94.06 89 GLU A C 1
ATOM 653 O O . GLU A 1 89 ? 14.736 -0.924 -13.445 1.00 94.06 89 GLU A O 1
ATOM 658 N N . GLN A 1 90 ? 12.751 -0.230 -14.244 1.00 95.25 90 GLN A N 1
ATOM 659 C CA . GLN A 1 90 ? 13.052 -0.448 -15.649 1.00 95.25 90 GLN A CA 1
ATOM 660 C C . GLN A 1 90 ? 13.311 0.905 -16.314 1.00 95.25 90 GLN A C 1
ATOM 662 O O . GLN A 1 90 ? 12.391 1.685 -16.542 1.00 95.25 90 GLN A O 1
ATOM 667 N N . ILE A 1 91 ? 14.581 1.184 -16.617 1.00 95.06 91 ILE A N 1
ATOM 668 C CA . ILE A 1 91 ? 15.007 2.368 -17.381 1.00 95.06 91 ILE A CA 1
ATOM 669 C C . ILE A 1 91 ? 15.248 1.932 -18.832 1.00 95.06 91 ILE A C 1
ATOM 671 O O . ILE A 1 91 ? 16.375 1.917 -19.324 1.00 95.06 91 ILE A O 1
ATOM 675 N N . ASN A 1 92 ? 14.186 1.442 -19.467 1.00 95.00 92 ASN A N 1
ATOM 676 C CA . ASN A 1 92 ? 14.170 0.879 -20.816 1.00 95.00 92 ASN A CA 1
ATOM 677 C C . ASN A 1 92 ? 12.731 0.898 -21.374 1.00 95.00 92 ASN A C 1
ATOM 679 O O . ASN A 1 92 ? 11.805 1.371 -20.712 1.00 95.00 92 ASN A O 1
ATOM 683 N N . GLU A 1 93 ? 12.545 0.326 -22.563 1.00 96.50 93 GLU A N 1
ATOM 684 C CA . GLU A 1 93 ? 11.259 0.269 -23.274 1.00 96.50 93 GLU A CA 1
ATOM 685 C C . GLU A 1 93 ? 10.133 -0.397 -22.462 1.00 96.50 93 GLU A C 1
ATOM 687 O O . GLU A 1 93 ? 8.980 0.020 -22.553 1.00 96.50 93 GLU A O 1
ATOM 692 N N . ILE A 1 94 ? 10.454 -1.373 -21.602 1.00 95.06 94 ILE A N 1
ATOM 693 C CA . ILE A 1 94 ? 9.470 -2.011 -20.713 1.00 95.06 94 ILE A CA 1
ATOM 694 C C . ILE A 1 94 ? 8.947 -1.009 -19.683 1.00 95.06 94 ILE A C 1
ATOM 696 O O . ILE A 1 94 ? 7.746 -0.945 -19.426 1.00 95.06 94 ILE A O 1
ATOM 700 N N . GLY A 1 95 ? 9.834 -0.204 -19.094 1.00 96.50 95 GLY A N 1
ATOM 701 C CA . GLY A 1 95 ? 9.445 0.840 -18.149 1.00 96.50 95 GLY A CA 1
ATOM 702 C C . GLY A 1 95 ? 8.505 1.869 -18.776 1.00 96.50 95 GLY A C 1
ATOM 703 O O . GLY A 1 95 ? 7.501 2.237 -18.160 1.00 96.50 95 GLY A O 1
ATOM 704 N N . ASP A 1 96 ? 8.788 2.282 -20.012 1.00 96.88 96 ASP A N 1
ATOM 705 C CA . ASP A 1 96 ? 7.944 3.206 -20.777 1.00 96.88 96 ASP A CA 1
ATOM 706 C C . ASP A 1 96 ? 6.591 2.581 -21.158 1.00 96.88 96 ASP A C 1
ATOM 708 O O . ASP A 1 96 ? 5.549 3.246 -21.087 1.00 96.88 96 ASP A O 1
ATOM 712 N N . LEU A 1 97 ? 6.571 1.289 -21.495 1.00 96.75 97 LEU A N 1
ATOM 713 C CA . LEU A 1 97 ? 5.345 0.544 -21.785 1.00 96.75 97 LEU A CA 1
ATOM 714 C C . LEU A 1 97 ? 4.439 0.439 -20.551 1.00 96.75 97 LEU A C 1
ATOM 716 O O . LEU A 1 97 ? 3.261 0.793 -20.619 1.00 96.75 97 LEU A O 1
ATOM 720 N N . LEU A 1 98 ? 4.991 0.020 -19.408 1.00 97.19 98 LEU A N 1
ATOM 721 C CA . LEU A 1 98 ? 4.259 -0.057 -18.138 1.00 97.19 98 LEU A CA 1
ATOM 722 C C . LEU A 1 98 ? 3.714 1.315 -17.728 1.00 97.19 98 LEU A C 1
ATOM 724 O O . LEU A 1 98 ? 2.574 1.433 -17.276 1.00 97.19 98 LEU A O 1
ATOM 728 N N . GLN A 1 99 ? 4.516 2.366 -17.907 1.00 96.94 99 GLN A N 1
ATOM 729 C CA . GLN A 1 99 ? 4.123 3.729 -17.574 1.00 96.94 99 GLN A CA 1
ATOM 730 C C . GLN A 1 99 ? 2.972 4.225 -18.453 1.00 96.94 99 GLN A C 1
ATOM 732 O O . GLN A 1 99 ? 2.019 4.813 -17.936 1.00 96.94 99 GLN A O 1
ATOM 737 N N . SER A 1 100 ? 3.057 3.991 -19.764 1.00 96.62 100 SER A N 1
ATOM 738 C CA . SER A 1 100 ? 2.059 4.448 -20.730 1.00 96.62 100 SER A CA 1
ATOM 739 C C . SER A 1 100 ? 0.736 3.702 -20.584 1.00 96.62 100 SER A C 1
ATOM 741 O O . SER A 1 100 ? -0.280 4.344 -20.321 1.00 96.62 100 SER A O 1
ATOM 743 N N . ARG A 1 101 ? 0.746 2.365 -20.652 1.00 96.94 101 ARG A N 1
ATOM 744 C CA . ARG A 1 101 ? -0.458 1.527 -20.501 1.00 96.94 101 ARG A CA 1
ATOM 745 C C . ARG A 1 101 ? -1.098 1.686 -19.127 1.00 96.94 101 ARG A C 1
ATOM 747 O O . ARG A 1 101 ? -2.311 1.800 -19.008 1.00 96.94 101 ARG A O 1
ATOM 754 N N . GLY A 1 102 ? -0.276 1.753 -18.082 1.00 96.38 102 GLY A N 1
ATOM 755 C CA . GLY A 1 102 ? -0.738 1.923 -16.710 1.00 96.38 102 GLY A CA 1
ATOM 756 C C . GLY A 1 102 ? -1.223 3.332 -16.367 1.00 96.38 102 GLY A C 1
ATOM 757 O O . GLY A 1 102 ? -1.666 3.551 -15.236 1.00 96.38 102 GLY A O 1
ATOM 758 N N . HIS A 1 103 ? -1.109 4.293 -17.287 1.00 96.62 103 HIS A N 1
ATOM 759 C CA . HIS A 1 103 ? -1.329 5.718 -17.049 1.00 96.62 103 HIS A CA 1
ATOM 760 C C . HIS A 1 103 ? -0.629 6.235 -15.780 1.00 96.62 103 HIS A C 1
ATOM 762 O O . HIS A 1 103 ? -1.221 6.890 -14.914 1.00 96.62 103 HIS A O 1
ATOM 768 N N . GLU A 1 104 ? 0.651 5.904 -15.629 1.00 96.62 104 GLU A N 1
ATOM 769 C CA . GLU A 1 104 ? 1.416 6.180 -14.416 1.00 96.62 104 GLU A CA 1
ATOM 770 C C . GLU A 1 104 ? 2.006 7.596 -14.427 1.00 96.62 104 GLU A C 1
ATOM 772 O O . GLU A 1 104 ? 3.220 7.814 -14.479 1.00 96.62 104 GLU A O 1
ATOM 777 N N . TRP A 1 105 ? 1.109 8.575 -14.314 1.00 94.75 105 TRP A N 1
ATOM 778 C CA . TRP A 1 105 ? 1.403 10.005 -14.246 1.00 94.75 105 TRP A CA 1
ATOM 779 C C . TRP A 1 105 ? 0.701 10.644 -13.042 1.00 94.75 105 TRP A C 1
ATOM 781 O O . TRP A 1 105 ? -0.340 10.177 -12.572 1.00 94.75 105 TRP A O 1
ATOM 791 N N . GLY A 1 106 ? 1.266 11.730 -12.519 1.00 91.12 106 GLY A N 1
ATOM 792 C CA . GLY A 1 106 ? 0.589 12.568 -11.533 1.00 91.12 106 GLY A CA 1
ATOM 793 C C . GLY A 1 106 ? -0.647 13.223 -12.148 1.00 91.12 106 GLY A C 1
ATOM 794 O O . GLY A 1 106 ? -0.524 13.910 -13.154 1.00 91.12 106 GLY A O 1
ATOM 795 N N . VAL A 1 107 ? -1.815 13.052 -11.525 1.00 89.25 107 VAL A N 1
ATOM 796 C CA . VAL A 1 107 ? -3.104 13.539 -12.059 1.00 89.25 107 VAL A CA 1
ATOM 797 C C . VAL A 1 107 ? -3.099 15.055 -12.284 1.00 89.25 107 VAL A C 1
ATOM 799 O O . VAL A 1 107 ? -3.608 15.529 -13.290 1.00 89.25 107 VAL A O 1
ATOM 802 N N . THR A 1 108 ? -2.485 15.817 -11.375 1.00 90.50 108 THR A N 1
ATOM 803 C CA . THR A 1 108 ? -2.424 17.285 -11.473 1.00 90.50 108 THR A CA 1
ATOM 804 C C . THR A 1 108 ? -1.160 17.778 -12.172 1.00 90.50 108 THR A C 1
ATOM 806 O O . THR A 1 108 ? -1.211 18.703 -12.970 1.00 90.50 108 THR A O 1
ATOM 809 N N . THR A 1 109 ? -0.004 17.190 -11.854 1.00 90.81 109 THR A N 1
ATOM 810 C CA . THR A 1 109 ? 1.301 17.697 -12.314 1.00 90.81 109 THR A CA 1
ATOM 811 C C . THR A 1 109 ? 1.751 17.112 -13.647 1.00 90.81 109 THR A C 1
ATOM 813 O O . THR A 1 109 ? 2.730 17.588 -14.213 1.00 90.81 109 THR A O 1
ATOM 816 N N . GLY A 1 110 ? 1.129 16.024 -14.108 1.00 89.56 110 GLY A N 1
ATOM 817 C CA . GLY A 1 110 ? 1.590 15.247 -15.261 1.00 89.56 110 GLY A CA 1
ATOM 818 C C . GLY A 1 110 ? 2.927 14.531 -15.040 1.00 89.56 110 GLY A C 1
ATOM 819 O O . GLY A 1 110 ? 3.459 13.914 -15.961 1.00 89.56 110 GLY A O 1
ATOM 820 N N . ARG A 1 111 ? 3.510 14.587 -13.832 1.00 91.06 111 ARG A N 1
ATOM 821 C CA . ARG A 1 111 ? 4.831 14.006 -13.572 1.00 91.06 111 ARG A CA 1
ATOM 822 C C . ARG A 1 111 ? 4.785 12.487 -13.729 1.00 91.06 111 ARG A C 1
ATOM 824 O O . ARG A 1 111 ? 4.050 11.812 -13.010 1.00 91.06 111 ARG A O 1
ATOM 831 N N . LYS A 1 112 ? 5.627 11.966 -14.619 1.00 92.62 112 LYS A N 1
ATOM 832 C CA . LYS A 1 112 ? 5.861 10.532 -14.828 1.00 92.62 112 LYS A CA 1
ATOM 833 C C . LYS A 1 112 ? 6.254 9.827 -13.524 1.00 92.62 112 LYS A C 1
ATOM 835 O O . LYS A 1 112 ? 7.138 10.300 -12.801 1.00 92.62 112 LYS A O 1
ATOM 840 N N . ARG A 1 113 ? 5.620 8.690 -13.229 1.00 95.75 113 ARG A N 1
ATOM 841 C CA . ARG A 1 113 ? 6.043 7.780 -12.155 1.00 95.75 113 ARG A CA 1
ATOM 842 C C . ARG A 1 113 ? 7.061 6.788 -12.704 1.00 95.75 113 ARG A C 1
ATOM 844 O O . ARG A 1 113 ? 6.917 6.287 -13.816 1.00 95.75 113 ARG A O 1
ATOM 851 N N . ARG A 1 114 ? 8.074 6.474 -11.908 1.00 96.25 114 ARG A N 1
ATOM 852 C CA . ARG A 1 114 ? 9.045 5.420 -12.220 1.00 96.25 114 ARG A CA 1
ATOM 853 C C . ARG A 1 114 ? 8.318 4.079 -12.186 1.00 96.25 114 ARG A C 1
ATOM 855 O O . ARG A 1 114 ? 7.495 3.884 -11.288 1.00 96.25 114 ARG A O 1
ATOM 862 N N . CYS A 1 115 ? 8.612 3.186 -13.125 1.00 97.56 115 CYS A N 1
ATOM 863 C CA . CYS A 1 115 ? 7.963 1.879 -13.246 1.00 97.56 115 CYS A CA 1
ATOM 864 C C . CYS A 1 115 ? 9.008 0.759 -13.222 1.00 97.56 115 CYS A C 1
ATOM 866 O O . CYS A 1 115 ? 10.143 0.943 -13.658 1.00 97.56 115 CYS A O 1
ATOM 868 N N . GLY A 1 116 ? 8.631 -0.391 -12.678 1.00 96.06 116 GLY A N 1
ATOM 869 C CA . GLY A 1 116 ? 9.512 -1.536 -12.513 1.00 96.06 116 GLY A CA 1
ATOM 870 C C . GLY A 1 116 ? 8.735 -2.831 -12.332 1.00 96.06 116 GLY A C 1
ATOM 871 O O . GLY A 1 116 ? 7.522 -2.809 -12.135 1.00 96.06 116 GLY A O 1
ATOM 872 N N . TRP A 1 117 ? 9.434 -3.959 -12.364 1.00 95.25 117 TRP A N 1
ATOM 873 C CA . TRP A 1 117 ? 8.823 -5.271 -12.139 1.00 95.25 117 TRP A CA 1
ATOM 874 C C . TRP A 1 117 ? 8.229 -5.406 -10.731 1.00 95.25 117 TRP A C 1
ATOM 876 O O . TRP A 1 117 ? 8.615 -4.675 -9.806 1.00 95.25 117 TRP A O 1
ATOM 886 N N . LEU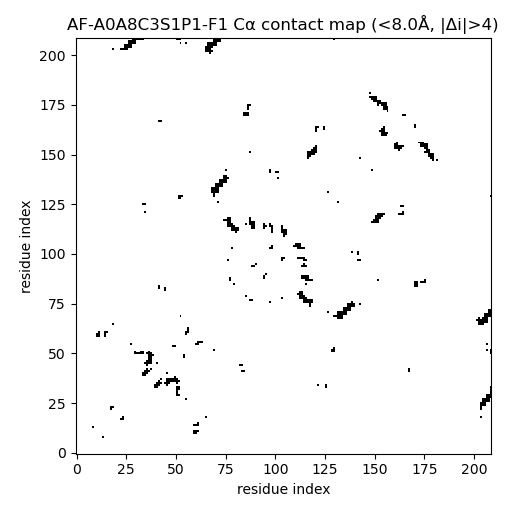 A 1 118 ? 7.288 -6.342 -10.561 1.00 94.12 118 LEU A N 1
ATOM 887 C CA . LEU A 1 118 ? 6.778 -6.708 -9.239 1.00 94.12 118 LEU A CA 1
ATOM 888 C C . LEU A 1 118 ? 7.933 -7.184 -8.358 1.00 94.12 118 LEU A C 1
ATOM 890 O O . LEU A 1 118 ? 8.809 -7.927 -8.803 1.00 94.12 118 LEU A O 1
ATOM 894 N N . ASP A 1 119 ? 7.922 -6.750 -7.104 1.00 90.94 119 ASP A N 1
ATOM 895 C CA . ASP A 1 119 ? 8.961 -7.075 -6.144 1.00 90.94 119 ASP A CA 1
ATOM 896 C C . ASP A 1 119 ? 8.372 -7.802 -4.932 1.00 90.94 119 ASP A C 1
ATOM 898 O O . ASP A 1 119 ? 7.645 -7.237 -4.113 1.00 90.94 119 ASP A O 1
ATOM 902 N N . LEU A 1 120 ? 8.663 -9.100 -4.843 1.00 88.19 120 LEU A N 1
ATOM 903 C CA . LEU A 1 120 ? 8.171 -9.959 -3.774 1.00 88.19 120 LEU A CA 1
ATOM 904 C C . LEU A 1 120 ? 8.965 -9.795 -2.482 1.00 88.19 120 LEU A C 1
ATOM 906 O O . LEU A 1 120 ? 8.434 -10.106 -1.419 1.00 88.19 120 LEU A O 1
ATOM 910 N N . VAL A 1 121 ? 10.195 -9.274 -2.528 1.00 85.00 121 VAL A N 1
ATOM 911 C CA . VAL A 1 121 ? 10.968 -9.009 -1.308 1.00 85.00 121 VAL A CA 1
ATOM 912 C C . VAL A 1 121 ? 10.288 -7.897 -0.513 1.00 85.00 121 VAL A C 1
ATOM 914 O O . VAL A 1 121 ? 10.037 -8.054 0.685 1.00 85.00 121 VAL A O 1
ATOM 917 N N . ILE A 1 122 ? 9.896 -6.809 -1.184 1.00 89.75 122 ILE A N 1
ATOM 918 C CA . ILE A 1 122 ? 9.141 -5.729 -0.531 1.00 89.75 122 ILE A CA 1
ATOM 919 C C . ILE A 1 122 ? 7.719 -6.149 -0.162 1.00 89.75 122 ILE A C 1
ATOM 921 O O . ILE A 1 122 ? 7.224 -5.729 0.881 1.00 89.75 122 ILE A O 1
ATOM 925 N N . LEU A 1 123 ? 7.060 -6.986 -0.974 1.00 91.94 123 LEU A N 1
ATOM 926 C CA . LEU A 1 123 ? 5.701 -7.437 -0.678 1.00 91.94 123 LEU A CA 1
ATOM 927 C C . LEU A 1 123 ? 5.677 -8.328 0.567 1.00 91.94 123 LEU A C 1
ATOM 929 O O . LEU A 1 123 ? 4.828 -8.147 1.437 1.00 91.94 123 LEU A O 1
ATOM 933 N N . ARG A 1 124 ? 6.645 -9.243 0.696 1.00 91.31 124 ARG A N 1
ATOM 934 C CA . ARG A 1 124 ? 6.818 -10.059 1.906 1.00 91.31 124 ARG A CA 1
ATOM 935 C C . ARG A 1 124 ? 7.083 -9.190 3.127 1.00 91.31 124 ARG A C 1
ATOM 937 O O . ARG A 1 124 ? 6.530 -9.461 4.184 1.00 91.31 124 ARG A O 1
ATOM 944 N N . HIS A 1 125 ? 7.872 -8.129 2.988 1.00 90.88 125 HIS A N 1
ATOM 945 C CA . HIS A 1 125 ? 8.095 -7.182 4.077 1.00 90.88 125 HIS A CA 1
ATOM 946 C C . HIS A 1 125 ? 6.836 -6.426 4.488 1.00 90.88 125 HIS A C 1
ATOM 948 O O . HIS A 1 125 ? 6.513 -6.392 5.672 1.00 90.88 125 HIS A O 1
ATOM 954 N N . ALA A 1 126 ? 6.077 -5.909 3.521 1.00 94.81 126 ALA A N 1
ATOM 955 C CA . ALA A 1 126 ? 4.784 -5.295 3.792 1.00 94.81 126 ALA A CA 1
ATOM 956 C C . ALA A 1 126 ? 3.831 -6.280 4.492 1.00 94.81 126 ALA A C 1
ATOM 958 O O . ALA A 1 126 ? 3.145 -5.892 5.434 1.00 94.81 126 ALA A O 1
ATOM 959 N N . HIS A 1 127 ? 3.832 -7.556 4.096 1.00 96.06 127 HIS A N 1
ATOM 960 C CA . HIS A 1 127 ? 3.048 -8.592 4.765 1.00 96.06 127 HIS A CA 1
ATOM 961 C C . HIS A 1 127 ? 3.520 -8.861 6.201 1.00 96.06 127 HIS A C 1
ATOM 963 O O . HIS A 1 127 ? 2.679 -8.957 7.085 1.00 96.06 127 HIS A O 1
ATOM 969 N N . MET A 1 128 ? 4.831 -8.925 6.463 1.00 95.44 128 MET A N 1
ATOM 970 C CA . MET A 1 128 ? 5.359 -9.117 7.825 1.00 95.44 128 MET A CA 1
ATOM 971 C C . MET A 1 128 ? 4.905 -8.018 8.793 1.00 95.44 128 MET A C 1
ATOM 973 O O . MET A 1 128 ? 4.673 -8.297 9.963 1.00 95.44 128 MET A O 1
ATOM 977 N N . ILE A 1 129 ? 4.771 -6.781 8.309 1.00 95.81 129 ILE A N 1
ATOM 978 C CA . ILE A 1 129 ? 4.350 -5.640 9.131 1.00 95.81 129 ILE A CA 1
ATOM 979 C C . ILE A 1 129 ? 2.830 -5.609 9.315 1.00 95.81 129 ILE A C 1
ATOM 981 O O . ILE A 1 129 ? 2.341 -5.321 10.403 1.00 95.81 129 ILE A O 1
ATOM 985 N N . ASN A 1 130 ? 2.079 -5.871 8.245 1.00 95.94 130 ASN A N 1
ATOM 986 C CA . ASN A 1 130 ? 0.633 -5.657 8.230 1.00 95.94 130 ASN A CA 1
ATOM 987 C C . ASN A 1 130 ? -0.196 -6.907 8.538 1.00 95.94 130 ASN A C 1
ATOM 989 O O . ASN A 1 130 ? -1.375 -6.778 8.852 1.00 95.94 130 ASN A O 1
ATOM 993 N N . GLY A 1 131 ? 0.379 -8.103 8.407 1.00 96.06 131 GLY A N 1
ATOM 994 C CA . GLY A 1 131 ? -0.335 -9.364 8.596 1.00 96.06 131 GLY A CA 1
ATOM 995 C C . GLY A 1 131 ? -1.500 -9.545 7.621 1.00 96.06 131 GLY A C 1
ATOM 996 O O . GLY A 1 131 ? -2.603 -9.867 8.051 1.00 96.06 131 GLY A O 1
ATOM 997 N N . PHE A 1 132 ? -1.283 -9.305 6.318 1.00 96.25 132 PHE A N 1
ATOM 998 C CA . PHE A 1 132 ? -2.364 -9.382 5.323 1.00 96.25 132 PHE A CA 1
ATOM 999 C C . PHE A 1 132 ? -3.099 -10.729 5.368 1.00 96.25 132 PHE A C 1
ATOM 1001 O O . PHE A 1 132 ? -2.474 -11.784 5.271 1.00 96.25 132 PHE A O 1
ATOM 1008 N N . THR A 1 133 ? -4.426 -10.687 5.429 1.00 96.62 133 THR A N 1
ATOM 1009 C CA . THR A 1 133 ? -5.305 -11.861 5.362 1.00 96.62 133 THR A CA 1
ATOM 1010 C C . THR A 1 133 ? -5.648 -12.239 3.924 1.00 96.62 133 THR A C 1
ATOM 1012 O O . THR A 1 133 ? -5.946 -13.395 3.644 1.00 96.62 133 THR A O 1
ATOM 1015 N N . ALA A 1 134 ? -5.604 -11.275 3.002 1.00 94.62 134 ALA A N 1
ATOM 1016 C CA . ALA A 1 134 ? -5.759 -11.493 1.568 1.00 94.62 134 ALA A CA 1
ATOM 1017 C C . ALA A 1 134 ? -5.093 -10.362 0.767 1.00 94.62 134 ALA A C 1
ATOM 1019 O O . ALA A 1 134 ? -4.760 -9.306 1.307 1.00 94.62 134 ALA A O 1
ATOM 1020 N N . LEU A 1 135 ? -4.895 -10.591 -0.532 1.00 94.81 135 LEU A N 1
ATOM 1021 C CA . LEU A 1 135 ? -4.311 -9.618 -1.452 1.00 94.81 135 LEU A CA 1
ATOM 1022 C C . LEU A 1 135 ? -5.300 -9.266 -2.562 1.00 94.81 135 LEU A C 1
ATOM 1024 O O . LEU A 1 135 ? -5.965 -10.142 -3.111 1.00 94.81 135 LEU A O 1
ATOM 1028 N N . ALA A 1 136 ? -5.341 -7.990 -2.930 1.00 95.19 136 ALA A N 1
ATOM 1029 C CA . ALA A 1 136 ? -6.018 -7.504 -4.123 1.00 95.19 136 ALA A CA 1
ATOM 1030 C C . ALA A 1 136 ? -4.963 -7.160 -5.181 1.00 95.19 136 ALA A C 1
ATOM 1032 O O . ALA A 1 136 ? -4.334 -6.103 -5.113 1.00 95.19 136 ALA A O 1
ATOM 1033 N N . LEU A 1 137 ? -4.752 -8.063 -6.146 1.00 95.31 137 LEU A N 1
ATOM 1034 C CA . LEU A 1 137 ? -3.842 -7.829 -7.267 1.00 95.31 137 LEU A CA 1
ATOM 1035 C C . LEU A 1 137 ? -4.541 -6.986 -8.340 1.00 95.31 137 LEU A C 1
ATOM 1037 O O . LEU A 1 137 ? -5.566 -7.379 -8.890 1.00 95.31 137 LEU A O 1
ATOM 1041 N N . THR A 1 138 ? -3.979 -5.823 -8.639 1.00 95.50 138 THR A N 1
ATOM 1042 C CA . THR A 1 138 ? -4.562 -4.815 -9.530 1.00 95.50 138 THR A CA 1
ATOM 1043 C C . THR A 1 138 ? -3.693 -4.594 -10.761 1.00 95.50 138 THR A C 1
ATOM 1045 O O . THR A 1 138 ? -2.488 -4.850 -10.737 1.00 95.50 138 THR A O 1
ATOM 1048 N N . LYS A 1 139 ? -4.298 -4.063 -11.831 1.00 95.19 139 LYS A N 1
ATOM 1049 C CA . LYS A 1 139 ? -3.612 -3.712 -13.085 1.00 95.19 139 LYS A CA 1
ATOM 1050 C C . LYS A 1 139 ? -2.906 -4.886 -13.775 1.00 95.19 139 LYS A C 1
ATOM 1052 O O . LYS A 1 139 ? -1.842 -4.714 -14.367 1.00 95.19 139 LYS A O 1
ATOM 1057 N N . LEU A 1 140 ? -3.475 -6.086 -13.664 1.00 93.38 140 LEU A N 1
ATOM 1058 C CA . LEU A 1 140 ? -2.939 -7.276 -14.328 1.00 93.38 140 LEU A CA 1
ATOM 1059 C C . LEU A 1 140 ? -3.055 -7.171 -15.858 1.00 93.38 140 LEU A C 1
ATOM 1061 O O . LEU A 1 140 ? -2.160 -7.605 -16.574 1.00 93.38 140 LEU A O 1
ATOM 1065 N N . ASP A 1 141 ? -4.106 -6.505 -16.337 1.00 90.75 141 ASP A N 1
ATOM 1066 C CA . ASP A 1 141 ? -4.376 -6.168 -17.740 1.00 90.75 141 ASP A CA 1
ATOM 1067 C C . ASP A 1 141 ? -3.266 -5.351 -18.412 1.00 90.75 141 ASP A C 1
ATOM 1069 O O . ASP A 1 141 ? -3.184 -5.299 -19.628 1.00 90.75 141 ASP A O 1
ATOM 1073 N N . ILE A 1 142 ? -2.376 -4.722 -17.644 1.00 93.25 142 ILE A N 1
ATOM 1074 C CA . ILE A 1 142 ? -1.268 -3.942 -18.202 1.00 93.25 142 ILE A CA 1
ATOM 1075 C C . ILE A 1 142 ? -0.164 -4.841 -18.769 1.00 93.25 142 ILE A C 1
ATOM 1077 O O . ILE A 1 142 ? 0.580 -4.406 -19.651 1.00 93.25 142 ILE A O 1
ATOM 1081 N N . LEU A 1 143 ? -0.057 -6.074 -18.266 1.00 89.88 143 LEU A N 1
ATOM 1082 C CA . LEU A 1 143 ? 1.015 -7.015 -18.597 1.00 89.88 143 LEU A CA 1
ATOM 1083 C C . LEU A 1 143 ? 0.674 -7.947 -19.771 1.00 89.88 143 LEU A C 1
ATOM 1085 O O . LEU A 1 143 ? 1.533 -8.707 -20.200 1.00 89.88 143 LEU A O 1
ATOM 1089 N N . ASP A 1 144 ? -0.551 -7.884 -20.291 1.00 89.44 144 ASP A N 1
ATOM 1090 C CA . ASP A 1 144 ? -1.095 -8.754 -21.346 1.00 89.44 144 ASP A CA 1
ATOM 1091 C C . ASP A 1 144 ? -0.349 -8.696 -22.694 1.00 89.44 144 ASP A C 1
ATOM 1093 O O . ASP A 1 144 ? -0.427 -9.631 -23.484 1.00 89.44 144 ASP A O 1
ATOM 1097 N N . VAL A 1 145 ? 0.373 -7.607 -22.962 1.00 90.44 145 VAL A N 1
ATOM 1098 C CA . VAL A 1 145 ? 1.140 -7.376 -24.199 1.00 90.44 145 VAL A CA 1
ATOM 1099 C C . VAL A 1 145 ? 2.602 -7.823 -24.118 1.00 90.44 145 VAL A C 1
ATOM 1101 O O . VAL A 1 145 ? 3.340 -7.658 -25.087 1.00 90.44 145 VAL A O 1
ATOM 1104 N N . LEU A 1 146 ? 3.057 -8.294 -22.957 1.00 85.38 146 LEU A N 1
ATOM 1105 C CA . LEU A 1 146 ? 4.447 -8.681 -22.738 1.00 85.38 146 LEU A CA 1
ATOM 1106 C C . LEU A 1 146 ? 4.637 -10.170 -23.023 1.00 85.38 146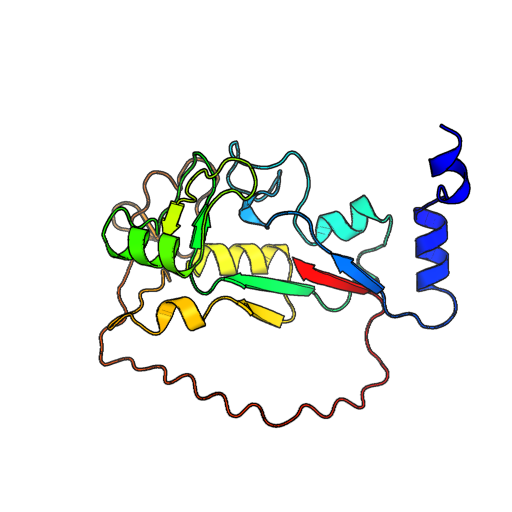 LEU A C 1
ATOM 1108 O O . LEU A 1 146 ? 3.939 -11.001 -22.450 1.00 85.38 146 LEU A O 1
ATOM 1112 N N . ASP A 1 147 ? 5.645 -10.502 -23.829 1.00 86.75 147 ASP A N 1
ATOM 1113 C CA . ASP A 1 147 ? 6.016 -11.900 -24.089 1.00 86.75 147 ASP A CA 1
ATOM 1114 C C . ASP A 1 147 ? 6.572 -12.595 -22.832 1.00 86.75 147 ASP A C 1
ATOM 1116 O O . ASP A 1 147 ? 6.404 -13.799 -22.644 1.00 86.75 147 ASP A O 1
ATOM 1120 N N . GLU A 1 148 ? 7.240 -11.834 -21.957 1.00 86.62 148 GLU A N 1
ATOM 1121 C CA . GLU A 1 148 ? 7.836 -12.323 -20.713 1.00 86.62 148 GLU A CA 1
ATOM 1122 C C . GLU A 1 148 ? 7.618 -11.314 -19.577 1.00 86.62 148 GLU A C 1
ATOM 1124 O O . GLU A 1 148 ? 7.860 -10.112 -19.725 1.00 86.62 148 GLU A O 1
ATOM 1129 N N . ILE A 1 149 ? 7.213 -11.818 -18.408 1.00 88.25 149 ILE A N 1
ATOM 1130 C CA . ILE A 1 149 ? 7.054 -11.038 -17.177 1.00 88.25 149 ILE A CA 1
ATOM 1131 C C . ILE A 1 149 ? 8.124 -11.475 -16.180 1.00 88.25 149 ILE A C 1
ATOM 1133 O O . ILE A 1 149 ? 8.287 -12.663 -15.900 1.00 88.25 149 ILE A O 1
ATOM 1137 N N . LYS A 1 150 ? 8.830 -10.504 -15.592 1.00 87.06 150 LYS A N 1
ATOM 1138 C CA . LYS A 1 150 ? 9.829 -10.761 -14.546 1.00 87.06 150 LYS A CA 1
ATOM 1139 C C . LYS A 1 150 ? 9.299 -10.339 -13.185 1.00 87.06 150 LYS A C 1
ATOM 1141 O O . LYS A 1 150 ? 8.549 -9.371 -13.066 1.00 87.06 150 LYS A O 1
ATOM 1146 N N . ILE A 1 151 ? 9.715 -11.062 -12.151 1.00 87.38 151 ILE A N 1
ATOM 1147 C CA . ILE A 1 151 ? 9.334 -10.805 -10.763 1.00 87.38 151 ILE A CA 1
ATOM 1148 C C . ILE A 1 151 ? 10.585 -10.937 -9.893 1.00 87.38 151 ILE A C 1
ATOM 1150 O O . ILE A 1 151 ? 11.290 -11.939 -9.960 1.00 87.38 151 ILE A O 1
ATOM 1154 N N . SER A 1 152 ? 10.854 -9.935 -9.056 1.00 86.19 152 SER A N 1
ATOM 1155 C CA . SER A 1 152 ? 11.970 -9.977 -8.108 1.00 86.19 152 SER A CA 1
ATOM 1156 C C . SER A 1 152 ? 11.613 -10.844 -6.909 1.00 86.19 152 SER A C 1
ATOM 1158 O O . SER A 1 152 ? 10.734 -10.483 -6.130 1.00 86.19 152 SER A O 1
ATOM 1160 N N . VAL A 1 153 ? 12.312 -11.965 -6.738 1.00 83.50 153 VAL A N 1
ATOM 1161 C CA . VAL A 1 153 ? 12.107 -12.901 -5.614 1.00 83.50 153 VAL A CA 1
ATOM 1162 C C . VAL A 1 153 ? 13.132 -12.729 -4.492 1.00 83.50 153 VAL A C 1
ATOM 1164 O O . VAL A 1 153 ? 12.867 -13.096 -3.348 1.00 83.50 153 VAL A O 1
ATOM 1167 N N . ALA A 1 154 ? 14.301 -12.170 -4.812 1.00 78.31 154 ALA A N 1
ATOM 1168 C CA . ALA A 1 154 ? 15.422 -12.020 -3.895 1.00 78.31 154 ALA A CA 1
ATOM 1169 C C . ALA A 1 154 ? 16.329 -10.857 -4.310 1.00 78.31 154 ALA A C 1
ATOM 1171 O O . ALA A 1 154 ? 16.394 -10.464 -5.482 1.00 78.31 154 ALA A O 1
ATOM 1172 N N . TYR A 1 155 ? 17.089 -10.346 -3.346 1.00 77.50 155 TYR A N 1
ATOM 1173 C CA . TYR A 1 155 ? 18.107 -9.333 -3.583 1.00 77.50 155 TYR A CA 1
ATOM 1174 C C . TYR A 1 155 ? 19.509 -9.916 -3.448 1.00 77.50 155 TYR A C 1
ATOM 1176 O O . TYR A 1 155 ? 19.766 -10.785 -2.620 1.00 77.50 155 TYR A O 1
ATOM 1184 N N . LYS A 1 156 ? 20.458 -9.407 -4.236 1.00 67.50 156 LYS A N 1
ATOM 1185 C CA . LYS A 1 156 ? 21.859 -9.834 -4.177 1.00 67.50 156 LYS A CA 1
ATOM 1186 C C . LYS A 1 156 ? 22.762 -8.693 -3.732 1.00 67.50 156 LYS A C 1
ATOM 1188 O O . LYS A 1 156 ? 22.784 -7.625 -4.348 1.00 67.50 156 LYS A O 1
ATOM 1193 N N . LYS A 1 157 ? 23.573 -8.944 -2.700 1.00 62.69 157 LYS A N 1
ATOM 1194 C CA . LYS A 1 157 ? 24.596 -8.020 -2.188 1.00 62.69 157 LYS A CA 1
ATOM 1195 C C . LYS A 1 157 ? 25.959 -8.711 -2.250 1.00 62.69 157 LYS A C 1
ATOM 1197 O O . LYS A 1 157 ? 26.166 -9.703 -1.570 1.00 62.69 157 LYS A O 1
ATOM 1202 N N . LYS A 1 158 ? 26.872 -8.217 -3.104 1.00 53.81 158 LYS A N 1
ATOM 1203 C CA . LYS A 1 158 ? 28.268 -8.691 -3.315 1.00 53.81 158 LYS A CA 1
ATOM 1204 C C . LYS A 1 158 ? 28.576 -10.112 -2.773 1.00 53.81 158 LYS A C 1
ATOM 1206 O O . LYS A 1 158 ? 29.150 -10.250 -1.701 1.00 53.81 158 LYS A O 1
ATOM 1211 N N . LYS A 1 159 ? 28.256 -11.134 -3.585 1.00 51.00 159 LYS A N 1
ATOM 1212 C CA . LYS A 1 159 ? 28.417 -12.596 -3.363 1.00 51.00 159 LYS A CA 1
ATOM 1213 C C . LYS A 1 159 ? 27.446 -13.287 -2.390 1.00 51.00 159 LYS A C 1
ATOM 1215 O O . LYS A 1 159 ? 27.446 -14.511 -2.386 1.00 51.00 159 LYS A O 1
ATOM 1220 N N . CYS A 1 160 ? 26.580 -12.566 -1.681 1.00 52.22 160 CYS A N 1
ATOM 1221 C CA . CYS A 1 160 ? 25.539 -13.165 -0.841 1.00 52.22 160 CYS A CA 1
ATOM 1222 C C . CYS A 1 160 ? 24.139 -12.866 -1.394 1.00 52.22 160 CYS A C 1
ATOM 1224 O O . CYS A 1 160 ? 23.853 -11.744 -1.829 1.00 52.22 160 CYS A O 1
ATOM 1226 N N . GLU A 1 161 ? 23.276 -13.878 -1.379 1.00 54.69 161 GLU A N 1
ATOM 1227 C CA . GLU A 1 161 ? 21.836 -13.704 -1.565 1.00 54.69 161 GLU A CA 1
ATOM 1228 C C . GLU A 1 161 ? 21.214 -13.229 -0.252 1.00 54.69 161 GLU A C 1
ATOM 1230 O O . GLU A 1 161 ? 21.595 -13.673 0.830 1.00 54.69 161 GLU A O 1
ATOM 1235 N N . VAL A 1 162 ? 20.288 -12.282 -0.354 1.00 58.81 162 VAL A N 1
ATOM 1236 C CA . VAL A 1 162 ? 19.570 -11.682 0.766 1.00 58.81 162 VAL A CA 1
ATOM 1237 C C . VAL A 1 162 ? 18.078 -11.805 0.463 1.00 58.81 162 VAL A C 1
ATOM 1239 O O . VAL A 1 162 ? 17.582 -11.275 -0.532 1.00 58.81 162 VAL A O 1
ATOM 1242 N N . LEU A 1 163 ? 17.370 -12.539 1.321 1.00 54.28 163 LEU A N 1
ATOM 1243 C CA . LEU A 1 163 ? 15.924 -12.781 1.213 1.00 54.28 163 LEU A CA 1
ATOM 1244 C C . LEU A 1 163 ? 15.086 -11.753 1.986 1.00 54.28 163 LEU A C 1
ATOM 1246 O O . LEU A 1 163 ? 13.857 -11.802 1.945 1.00 54.28 163 LEU A O 1
ATOM 1250 N N . GLU A 1 164 ? 15.753 -10.842 2.689 1.00 56.84 164 GLU A N 1
ATOM 1251 C CA . GLU A 1 164 ? 15.161 -9.761 3.466 1.00 56.84 164 GLU A CA 1
ATOM 1252 C C . GLU A 1 164 ? 15.426 -8.418 2.767 1.00 56.84 164 GLU A C 1
ATOM 1254 O O . GLU A 1 164 ? 16.506 -8.220 2.194 1.00 56.84 164 GLU A O 1
ATOM 1259 N N . PRO A 1 165 ? 14.483 -7.462 2.799 1.00 56.44 165 PRO A N 1
ATOM 1260 C CA . PRO A 1 165 ? 14.796 -6.107 2.381 1.00 56.44 165 PRO A CA 1
ATOM 1261 C C . PRO A 1 165 ? 15.857 -5.564 3.334 1.00 56.44 165 PRO A C 1
ATOM 1263 O O . PRO A 1 165 ? 15.655 -5.578 4.550 1.00 56.44 165 PRO A O 1
ATOM 1266 N N . PRO A 1 166 ? 17.003 -5.098 2.827 1.00 55.62 166 PRO A N 1
ATOM 1267 C CA . PRO A 1 166 ? 18.025 -4.590 3.713 1.00 55.62 166 PRO A CA 1
ATOM 1268 C C . PRO A 1 166 ? 17.560 -3.262 4.317 1.00 55.62 166 PRO A C 1
ATOM 1270 O O . PRO A 1 166 ? 16.814 -2.505 3.692 1.00 55.62 166 PRO A O 1
ATOM 1273 N N . GLY A 1 167 ? 18.024 -2.965 5.533 1.00 54.34 167 GLY A N 1
ATOM 1274 C CA . GLY A 1 167 ? 17.665 -1.732 6.235 1.00 54.34 167 GLY A CA 1
ATOM 1275 C C . GLY A 1 167 ? 17.972 -0.457 5.431 1.00 54.34 167 GLY A C 1
ATOM 1276 O O . GLY A 1 167 ? 18.796 -0.455 4.511 1.00 54.34 167 GLY A O 1
ATOM 1277 N N . HIS A 1 168 ? 17.324 0.647 5.824 1.00 46.53 168 HIS A N 1
ATOM 1278 C CA . HIS A 1 168 ? 17.184 1.933 5.112 1.00 46.53 168 HIS A CA 1
ATOM 1279 C C . HIS A 1 168 ? 18.320 2.418 4.200 1.00 46.53 168 HIS A C 1
ATOM 1281 O O . HIS A 1 168 ? 18.055 3.059 3.184 1.00 46.53 168 HIS A O 1
ATOM 1287 N N . ARG A 1 169 ? 19.588 2.183 4.551 1.00 40.06 169 ARG A N 1
ATOM 1288 C CA . ARG A 1 169 ? 20.751 2.741 3.841 1.00 40.06 169 ARG A CA 1
ATOM 1289 C C . ARG A 1 169 ? 21.357 1.812 2.788 1.00 40.06 169 ARG A C 1
ATOM 1291 O O . ARG A 1 169 ? 22.198 2.254 2.008 1.00 40.06 169 ARG A O 1
ATOM 1298 N N . GLU A 1 170 ? 20.951 0.547 2.733 1.00 45.03 170 GLU A N 1
ATOM 1299 C CA . GLU A 1 170 ? 21.648 -0.478 1.945 1.00 45.03 170 GLU A CA 1
ATOM 1300 C C . GLU A 1 170 ? 20.931 -0.894 0.652 1.00 45.03 170 GLU A C 1
ATOM 1302 O O . GLU A 1 170 ? 21.556 -1.511 -0.214 1.00 45.03 170 GLU A O 1
ATOM 1307 N N . ILE A 1 171 ? 19.670 -0.481 0.464 1.00 49.44 171 ILE A N 1
ATOM 1308 C CA . ILE A 1 171 ? 18.880 -0.778 -0.748 1.00 49.44 171 ILE A CA 1
ATOM 1309 C C . ILE A 1 171 ? 19.550 -0.204 -2.014 1.00 49.44 171 ILE A C 1
ATOM 1311 O O . ILE A 1 171 ? 19.425 -0.760 -3.100 1.00 49.44 171 ILE A O 1
ATOM 1315 N N . LEU A 1 172 ? 20.353 0.859 -1.874 1.00 38.19 172 LEU A N 1
ATOM 1316 C CA . LEU A 1 172 ? 21.048 1.547 -2.973 1.00 38.19 172 LEU A CA 1
ATOM 1317 C C . LEU A 1 172 ? 22.102 0.700 -3.714 1.00 38.19 172 LEU A C 1
ATOM 1319 O O . LEU A 1 172 ? 22.602 1.143 -4.744 1.00 38.19 172 LEU A O 1
ATOM 1323 N N . ARG A 1 173 ? 22.493 -0.475 -3.197 1.00 38.03 173 ARG A N 1
ATOM 1324 C CA . ARG A 1 173 ? 23.555 -1.320 -3.790 1.00 38.03 173 ARG A CA 1
ATOM 1325 C C . ARG A 1 173 ? 23.095 -2.722 -4.184 1.00 38.03 173 ARG A C 1
ATOM 1327 O O . ARG A 1 173 ? 23.943 -3.579 -4.442 1.00 38.03 173 ARG A O 1
ATOM 1334 N N . LEU A 1 174 ? 21.791 -2.973 -4.191 1.00 48.44 174 LEU A N 1
ATOM 1335 C CA . LEU A 1 174 ? 21.255 -4.285 -4.521 1.00 48.44 174 LEU A CA 1
ATOM 1336 C C . LEU A 1 174 ? 21.037 -4.438 -6.021 1.00 48.44 174 LEU A C 1
ATOM 1338 O O . LEU A 1 174 ? 20.476 -3.559 -6.670 1.00 48.44 174 LEU A O 1
ATOM 1342 N N . ALA A 1 175 ? 21.447 -5.591 -6.542 1.00 44.38 175 ALA A N 1
ATOM 1343 C CA . ALA A 1 175 ? 20.984 -6.079 -7.830 1.00 44.38 175 ALA A CA 1
ATOM 1344 C C . ALA A 1 175 ? 19.798 -7.026 -7.593 1.00 44.38 175 ALA A C 1
ATOM 1346 O O . ALA A 1 175 ? 19.844 -7.870 -6.692 1.00 44.38 175 ALA A O 1
ATOM 1347 N N . CYS A 1 176 ? 18.744 -6.871 -8.389 1.00 46.03 176 CYS A N 1
ATOM 1348 C CA . CYS A 1 176 ? 17.609 -7.787 -8.420 1.00 46.03 176 CYS A CA 1
ATOM 1349 C C . CYS A 1 176 ? 18.027 -9.114 -9.078 1.00 46.03 176 CYS A C 1
ATOM 1351 O O . CYS A 1 176 ? 18.720 -9.106 -10.100 1.00 46.03 176 CYS A O 1
ATOM 1353 N N . CYS A 1 177 ? 17.624 -10.244 -8.492 1.00 42.12 177 CYS A N 1
ATOM 1354 C CA . CYS A 1 177 ? 17.840 -11.562 -9.078 1.00 42.12 177 CYS A CA 1
ATOM 1355 C C . CYS A 1 177 ? 16.558 -12.115 -9.728 1.00 42.12 177 CYS A C 1
ATOM 1357 O O . CYS A 1 177 ? 15.553 -12.320 -9.053 1.00 42.12 177 CYS A O 1
ATOM 1359 N N . LEU A 1 178 ? 16.736 -12.445 -11.015 1.00 48.66 178 LEU A N 1
ATOM 1360 C CA . LEU A 1 178 ? 16.049 -13.415 -11.883 1.00 48.66 178 LEU A CA 1
ATOM 1361 C C . LEU A 1 178 ? 14.796 -13.024 -12.692 1.00 48.66 178 LEU A C 1
ATOM 1363 O O . LEU A 1 178 ? 13.851 -12.394 -12.232 1.00 48.66 178 LEU A O 1
ATOM 1367 N N . SER A 1 179 ? 14.875 -13.466 -13.954 1.00 37.91 179 SER A N 1
ATOM 1368 C CA . SER A 1 179 ? 13.845 -13.637 -14.976 1.00 37.91 179 SER A CA 1
ATOM 1369 C C . SER A 1 179 ? 13.190 -15.008 -14.829 1.00 37.91 179 SER A C 1
ATOM 1371 O O . SER A 1 179 ? 13.905 -15.993 -14.631 1.00 37.91 179 SER A O 1
ATOM 1373 N N . LEU A 1 180 ? 11.871 -15.088 -14.991 1.00 36.84 180 LEU A N 1
ATOM 1374 C CA . LEU A 1 180 ? 11.196 -16.366 -15.208 1.00 36.84 180 LEU A CA 1
ATOM 1375 C C . LEU A 1 180 ? 11.493 -16.805 -16.647 1.00 36.84 180 LEU A C 1
ATOM 1377 O O . LEU A 1 180 ? 11.294 -16.029 -17.575 1.00 36.84 180 LEU A O 1
ATOM 1381 N N . SER A 1 181 ? 12.029 -18.013 -16.846 1.00 30.91 181 SER A N 1
ATOM 1382 C CA . SER A 1 181 ? 12.226 -18.526 -18.209 1.00 30.91 181 SER A CA 1
ATOM 1383 C C . SER A 1 181 ? 10.862 -18.760 -18.883 1.00 30.91 181 SER A C 1
ATOM 1385 O O . SER A 1 181 ? 9.916 -19.114 -18.175 1.00 30.91 181 SER A O 1
ATOM 1387 N N . PRO A 1 182 ? 10.755 -18.685 -20.225 1.00 37.22 182 PRO A N 1
ATOM 1388 C CA . PRO A 1 182 ? 9.505 -18.933 -20.959 1.00 37.22 182 PRO A CA 1
ATOM 1389 C C . PRO A 1 182 ? 8.848 -20.301 -20.690 1.00 37.22 182 PRO A C 1
ATOM 1391 O O . PRO A 1 182 ? 7.695 -20.509 -21.052 1.00 37.22 182 PRO A O 1
ATOM 1394 N N . ASN A 1 183 ? 9.573 -21.235 -20.061 1.00 28.86 183 ASN A N 1
ATOM 1395 C CA . ASN A 1 183 ? 9.122 -22.599 -19.787 1.00 28.86 183 ASN A CA 1
ATOM 1396 C C . ASN A 1 183 ? 8.605 -22.821 -18.353 1.00 28.86 183 ASN A C 1
ATOM 1398 O O . ASN A 1 183 ? 8.171 -23.927 -18.041 1.00 28.86 183 ASN A O 1
ATOM 1402 N N . GLU A 1 184 ? 8.616 -21.805 -17.485 1.00 31.38 184 GLU A N 1
ATOM 1403 C CA . GLU A 1 184 ? 7.900 -21.842 -16.200 1.00 31.38 184 GLU A CA 1
ATOM 1404 C C . GLU A 1 184 ? 6.582 -21.075 -16.332 1.00 31.38 184 GLU A C 1
ATOM 1406 O O . GLU A 1 184 ? 6.358 -20.016 -15.749 1.00 31.38 184 GLU A O 1
ATOM 1411 N N . SER A 1 185 ? 5.695 -21.612 -17.166 1.00 24.77 185 SER A N 1
ATOM 1412 C CA . SER A 1 185 ? 4.334 -21.119 -17.322 1.00 24.77 185 SER A CA 1
ATOM 1413 C C . SER A 1 185 ? 3.530 -21.394 -16.048 1.00 24.77 185 SER A C 1
ATOM 1415 O O . SER A 1 185 ? 2.929 -22.458 -15.901 1.00 24.77 185 SER A O 1
ATOM 1417 N N . PHE A 1 186 ? 3.461 -20.420 -15.138 1.00 28.86 186 PHE A N 1
ATOM 1418 C CA . PHE A 1 186 ? 2.289 -20.310 -14.275 1.00 28.86 186 PHE A CA 1
ATOM 1419 C C . PHE A 1 186 ? 1.144 -19.794 -15.141 1.00 28.86 186 PHE A C 1
ATOM 1421 O O . PHE A 1 186 ? 0.972 -18.593 -15.335 1.00 28.86 186 PHE A O 1
ATOM 1428 N N . ILE A 1 187 ? 0.368 -20.723 -15.696 1.00 24.42 187 ILE A N 1
ATOM 1429 C CA . ILE A 1 187 ? -0.943 -20.395 -16.244 1.00 24.42 187 ILE A CA 1
ATOM 1430 C C . ILE A 1 187 ? -1.790 -19.950 -15.049 1.00 24.42 187 ILE A C 1
ATOM 1432 O O . ILE A 1 187 ? -2.181 -20.776 -14.222 1.00 24.42 187 ILE A O 1
ATOM 1436 N N . ILE A 1 188 ? -2.055 -18.647 -14.925 1.00 27.38 188 ILE A N 1
ATOM 1437 C CA . ILE A 1 188 ? -3.119 -18.169 -14.042 1.00 27.38 188 ILE A CA 1
ATOM 1438 C C . ILE A 1 188 ? -4.432 -18.576 -14.714 1.00 27.38 188 ILE A C 1
ATOM 1440 O O . ILE A 1 188 ? -4.983 -17.845 -15.532 1.00 27.38 188 ILE A O 1
ATOM 1444 N N . TYR A 1 189 ? -4.922 -19.771 -14.393 1.00 23.17 189 TYR A N 1
ATOM 1445 C CA . TYR A 1 189 ? -6.335 -20.073 -14.557 1.00 23.17 189 TYR A CA 1
ATOM 1446 C C . TYR A 1 189 ? -7.087 -19.307 -13.471 1.00 23.17 189 TYR A C 1
ATOM 1448 O O . TYR A 1 189 ? -6.882 -19.552 -12.283 1.00 23.17 189 TYR A O 1
ATOM 1456 N N . SER A 1 190 ? -7.976 -18.400 -13.859 1.00 29.66 190 SER A N 1
ATOM 1457 C CA . SER A 1 190 ? -9.062 -17.967 -12.985 1.00 29.66 190 SER A CA 1
ATOM 1458 C C . SER A 1 190 ? -10.388 -18.456 -13.558 1.00 29.66 190 SER A C 1
ATOM 1460 O O . SER A 1 190 ? -11.103 -17.730 -14.240 1.00 29.66 190 SER A O 1
ATOM 1462 N N . GLU A 1 191 ? -10.765 -19.692 -13.232 1.00 26.95 191 GLU A N 1
ATOM 1463 C CA . GLU A 1 191 ? -12.187 -19.935 -12.993 1.00 26.95 191 GLU A CA 1
ATOM 1464 C C . GLU A 1 191 ? -12.506 -19.367 -11.610 1.00 26.95 191 GLU A C 1
ATOM 1466 O O . GLU A 1 191 ? -12.136 -19.928 -10.577 1.00 26.95 191 GLU A O 1
ATOM 1471 N N . TRP A 1 192 ? -13.158 -18.205 -11.583 1.00 32.75 192 TRP A N 1
ATOM 1472 C CA . TRP A 1 192 ? -13.718 -17.644 -10.359 1.00 32.75 192 TRP A CA 1
ATOM 1473 C C . TRP A 1 192 ? -15.084 -18.292 -10.122 1.00 32.75 192 TRP A C 1
ATOM 1475 O O . TRP A 1 192 ? -16.120 -17.752 -10.505 1.00 32.75 192 TRP A O 1
ATOM 1485 N N . ASN A 1 193 ? -15.088 -19.492 -9.540 1.00 29.75 193 ASN A N 1
ATOM 1486 C CA . ASN A 1 193 ? -16.331 -20.114 -9.101 1.00 29.75 193 ASN A CA 1
ATOM 1487 C C . ASN A 1 193 ? -16.853 -19.358 -7.872 1.00 29.75 193 ASN A C 1
ATOM 1489 O O . ASN A 1 193 ? -16.141 -19.161 -6.889 1.00 29.75 193 ASN A O 1
ATOM 1493 N N . SER A 1 194 ? -18.093 -18.883 -7.991 1.00 28.45 194 SER A N 1
ATOM 1494 C CA . SER A 1 194 ? -18.813 -18.029 -7.045 1.00 28.45 194 SER A CA 1
ATOM 1495 C C . SER A 1 194 ? -18.532 -18.358 -5.576 1.00 28.45 194 SER A C 1
ATOM 1497 O O . SER A 1 194 ? -18.832 -19.462 -5.115 1.00 28.45 194 SER A O 1
ATOM 1499 N N . PHE A 1 195 ? -18.041 -17.378 -4.816 1.00 30.69 195 PHE A N 1
ATOM 1500 C CA . PHE A 1 195 ? -17.979 -17.482 -3.361 1.00 30.69 195 PHE A CA 1
ATOM 1501 C C . PHE A 1 195 ? -19.395 -17.402 -2.770 1.00 30.69 195 PHE A C 1
ATOM 1503 O O . PHE A 1 195 ? -19.999 -16.331 -2.702 1.00 30.69 195 PHE A O 1
ATOM 1510 N N . ASN A 1 196 ? -19.908 -18.542 -2.307 1.00 37.00 196 ASN A N 1
ATOM 1511 C CA . ASN A 1 196 ? -20.938 -18.588 -1.275 1.00 37.00 196 ASN A CA 1
ATOM 1512 C C . ASN A 1 196 ? -20.251 -18.374 0.077 1.00 37.00 196 ASN A C 1
ATOM 1514 O O . ASN A 1 196 ? -19.550 -19.265 0.539 1.00 37.00 196 ASN A O 1
ATOM 1518 N N . ASN A 1 197 ? -20.479 -17.230 0.725 1.00 37.22 197 ASN A N 1
ATOM 1519 C CA . ASN A 1 197 ? -20.115 -17.031 2.129 1.00 37.22 197 ASN A CA 1
ATOM 1520 C C . ASN A 1 197 ? -21.372 -16.717 2.944 1.00 37.22 197 ASN A C 1
ATOM 1522 O O . ASN A 1 197 ? -21.726 -15.558 3.160 1.00 37.22 197 ASN A O 1
ATOM 1526 N N . ASN A 1 198 ? -22.028 -17.781 3.407 1.00 39.47 198 ASN A N 1
ATOM 1527 C CA . ASN A 1 198 ? -22.772 -17.746 4.660 1.00 39.47 198 ASN A CA 1
ATOM 1528 C C . ASN A 1 198 ? -21.752 -17.962 5.778 1.00 39.47 198 ASN A C 1
ATOM 1530 O O . ASN A 1 198 ? -21.467 -19.104 6.121 1.00 39.47 198 ASN A O 1
ATOM 1534 N N . ASP A 1 199 ? -21.196 -16.882 6.323 1.00 39.47 199 ASP A N 1
ATOM 1535 C CA . ASP 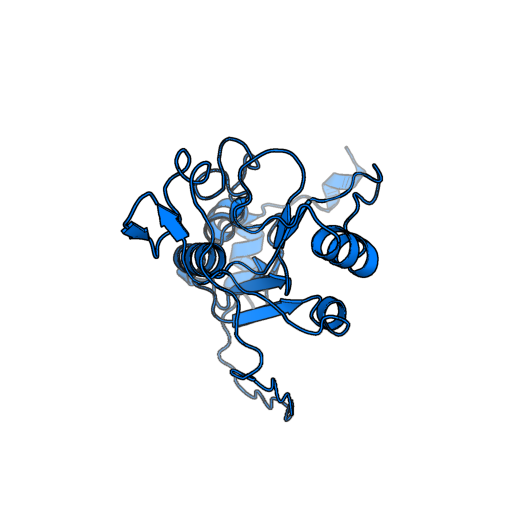A 1 199 ? -20.479 -16.971 7.592 1.00 39.47 199 ASP A CA 1
ATOM 1536 C C . ASP A 1 199 ? -20.791 -15.748 8.457 1.00 39.47 199 ASP A C 1
ATOM 1538 O O . ASP A 1 199 ? -20.495 -14.599 8.114 1.00 39.47 199 ASP A O 1
ATOM 1542 N N . SER A 1 200 ? -21.504 -15.997 9.553 1.00 42.16 200 SER A N 1
ATOM 1543 C CA . SER A 1 200 ? -22.116 -14.990 10.423 1.00 42.16 200 SER A CA 1
ATOM 1544 C C . SER A 1 200 ? -21.221 -14.574 11.596 1.00 42.16 200 SER A C 1
ATOM 1546 O O . SER A 1 200 ? -21.716 -14.010 12.568 1.00 42.16 200 SER A O 1
ATOM 1548 N N . SER A 1 201 ? -19.911 -14.820 11.519 1.00 44.66 201 SER A N 1
ATOM 1549 C CA . SER A 1 201 ? -18.936 -14.469 12.566 1.00 44.66 201 SER A CA 1
ATOM 1550 C C . SER A 1 201 ? -17.782 -13.590 12.067 1.00 44.66 201 SER A C 1
ATOM 1552 O O . SER A 1 201 ? -16.668 -13.669 12.579 1.00 44.66 201 SER A O 1
ATOM 1554 N N . SER A 1 202 ? -18.020 -12.753 11.052 1.00 37.84 202 SER A N 1
ATOM 1555 C CA . SER A 1 202 ? -16.990 -11.862 10.504 1.00 37.84 202 SER A CA 1
ATOM 1556 C C . SER A 1 202 ? -16.556 -10.782 11.515 1.00 37.84 202 SER A C 1
ATOM 1558 O O . SER A 1 202 ? -17.426 -10.178 12.150 1.00 37.84 202 SER A O 1
ATOM 1560 N N . PRO A 1 203 ? -15.249 -10.487 11.638 1.00 47.94 203 PRO A N 1
ATOM 1561 C CA . PRO A 1 203 ? -14.745 -9.432 12.515 1.00 47.94 203 PRO A CA 1
ATOM 1562 C C . PRO A 1 203 ? -15.247 -8.036 12.100 1.00 47.94 203 PRO A C 1
ATOM 1564 O O . PRO A 1 203 ? -15.628 -7.802 10.952 1.00 47.94 203 PRO A O 1
ATOM 1567 N N . VAL A 1 204 ? -15.264 -7.103 13.058 1.00 59.97 204 VAL A N 1
ATOM 1568 C CA . VAL A 1 204 ? -16.003 -5.826 12.958 1.00 59.97 204 VAL A CA 1
ATOM 1569 C C . VAL A 1 204 ? -15.315 -4.802 12.040 1.00 59.97 204 VAL A C 1
ATOM 1571 O O . VAL A 1 204 ? -15.994 -3.996 11.397 1.00 59.97 204 VAL A O 1
ATOM 1574 N N . VAL A 1 205 ? -13.980 -4.845 11.937 1.00 66.81 205 VAL A N 1
ATOM 1575 C CA . VAL A 1 205 ? -13.175 -3.880 11.172 1.00 66.81 205 VAL A CA 1
ATOM 1576 C C . VAL A 1 205 ? -12.329 -4.577 10.114 1.00 66.81 205 VAL A C 1
ATOM 1578 O O . VAL A 1 205 ? -11.581 -5.506 10.417 1.00 66.81 205 VAL A O 1
ATOM 1581 N N . ARG A 1 206 ? -12.408 -4.081 8.880 1.00 79.75 206 ARG A N 1
ATOM 1582 C CA . ARG A 1 206 ? -11.561 -4.481 7.753 1.00 79.75 206 ARG A CA 1
ATOM 1583 C C . ARG A 1 206 ? -10.662 -3.321 7.349 1.00 79.75 206 ARG A C 1
ATOM 1585 O O . ARG A 1 206 ? -11.151 -2.197 7.249 1.00 79.75 206 ARG A O 1
ATOM 1592 N N . ALA A 1 207 ? -9.385 -3.577 7.095 1.00 58.81 207 ALA A N 1
ATOM 1593 C CA . ALA A 1 207 ? -8.424 -2.559 6.676 1.00 58.81 207 ALA A CA 1
ATOM 1594 C C . ALA A 1 207 ? -7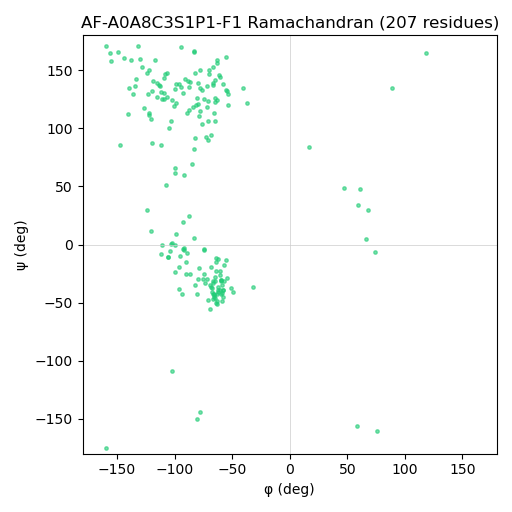.915 -2.829 5.257 1.00 58.81 207 ALA A C 1
ATOM 1596 O O . ALA A 1 207 ? -7.645 -3.973 4.896 1.00 58.81 207 ALA A O 1
ATOM 1597 N N . LEU A 1 208 ? -7.786 -1.768 4.462 1.00 58.25 208 LEU A N 1
ATOM 1598 C CA . LEU A 1 208 ? -7.103 -1.771 3.170 1.00 58.25 208 LEU A CA 1
ATOM 1599 C C . LEU A 1 208 ? -5.773 -1.040 3.328 1.00 58.25 208 LEU A C 1
ATOM 1601 O O . LEU A 1 208 ? -5.755 0.092 3.807 1.00 58.25 208 LEU A O 1
ATOM 1605 N N . THR A 1 209 ? -4.684 -1.687 2.936 1.00 55.00 209 THR A N 1
ATOM 1606 C CA . THR A 1 209 ? -3.299 -1.209 3.113 1.00 55.00 209 THR A CA 1
ATOM 1607 C C . THR A 1 209 ? -2.459 -1.452 1.871 1.00 55.00 209 THR A C 1
ATOM 1609 O O . THR A 1 209 ? -2.741 -2.456 1.176 1.00 55.00 209 THR A O 1
#

Mean predicted aligned error: 9.4 Å

Sequence (209 aa):
ALLVKPVVRDGVYFMYEALHGSPKKILIEGANAALLDIDFGTYPFVTSSNCTVGGVCTGLGVPPQNIGEVYGVVKAYTTRVGIGAFPTEQINEIGDLLQSRGHEWGVTTGRKRRCGWLDLVILRHAHMINGFTALALTKLDILDVLDEIKISVAYKKKKCEVLEPPGHREILRLACCLSLSPNESFIIYSEWNSFNNNDSSSPVVRALT

Radius of gyration: 20.05 Å; Cα contacts (8 Å, |Δi|>4): 329; chains: 1; bounding box: 54×50×46 Å